Protein AF-A0A2I0P0D7-F1 (afdb_monomer)

Solvent-accessible surface area (backbone atoms only — not comparable to full-atom values): 13986 Å² total; per-residue (Å²): 107,72,67,55,58,49,32,52,45,39,15,48,42,82,86,36,97,52,50,58,81,29,74,73,83,65,79,54,65,65,75,89,74,37,79,49,79,36,24,59,53,14,41,40,37,23,19,40,37,15,24,16,16,73,41,35,32,67,31,7,14,17,42,36,15,52,32,22,44,52,17,35,48,59,49,59,65,38,53,76,84,36,28,61,34,51,52,37,34,38,36,24,44,26,58,35,42,93,44,48,24,57,52,49,27,66,77,27,58,86,84,47,47,48,66,52,34,45,52,53,46,52,56,47,33,45,74,72,62,43,35,44,87,49,60,67,46,97,89,66,50,55,34,42,41,59,95,42,64,47,59,44,30,12,51,38,38,14,40,43,39,21,24,23,53,31,50,16,49,72,68,31,28,32,78,52,35,29,55,38,39,24,50,40,29,52,48,41,24,76,68,29,66,41,76,23,26,68,72,44,28,34,31,53,23,15,51,44,38,40,48,30,52,72,51,93,88,46,82,45,58,61,28,71,44,23,44,35,39,88,55,45,39,71,24,92,35,66,49,53,18,35,43,9,23,15,50,24,38,32,77,74,78,55,86,65,28,39,70,75,75,18,43,68,37,30,76,50,54,28,72,38,63,56,52,34,38,25,54,61,46,54,63,72,73,109

Secondary structure (DSSP, 8-state):
-HHHHHHHHHTTTTTSSS-TT-S---SSPPGGG-SSTT-GGG---HHHHHHHTTT-HHHHHHHHHHHHHHHHHHTTTTSTHHHHHHHHHIIIIIS-GGGHHHHHHHHHTTT--HHHHHHHHHHHHHHTTSSEEEEEPTTS-EEEE-S-HHHHHHHHHHHHHHHHHHHHHHHT-STTHHHHHHHHHHHHHHHHSS--GGGGHHHHHHHHHHHHHSSSSS--SGGG--SSSTTTTTSSSSSHHHHHHHHHH--S--SS-HHHHHHHHHHTGGGSHHHH-HHHHHHH--

Mean predicted aligned error: 2.79 Å

pLDDT: mean 97.73, std 2.16, range [71.06, 98.94]

Foldseek 3Di:
DVVVVVCQAQPPPPVPVGSVNHDDDDQWDDPVLFLDFLCGLQRGFLLLLCLLQVLDLLLSLLLLLVSLLSSCVRVVVLDDPNVLLSVLLNQVQNQCHVVLLVVLLVVAQPPHALLVLLVVLVVVCVVVVQKDFDDQDPVRQTAIDGPCLSNVLSSLLSSLLSNLCRHLLVVLALLCNLVSQQVSQVNNCVNHVRHGHQRCQSNQLSVLQNDQCPDDPHDHGLRGDTCSPPSNVRGSSRSSSSSSSSLSSHPPPGPCHSCNPHNVSNVPSSVPVCSNRVSVVVVVVD

Nearest PDB structures (foldseek):
  7nkg-assembly1_E  TM=9.975E-01  e=3.831E-33  Methermicoccus shengliensis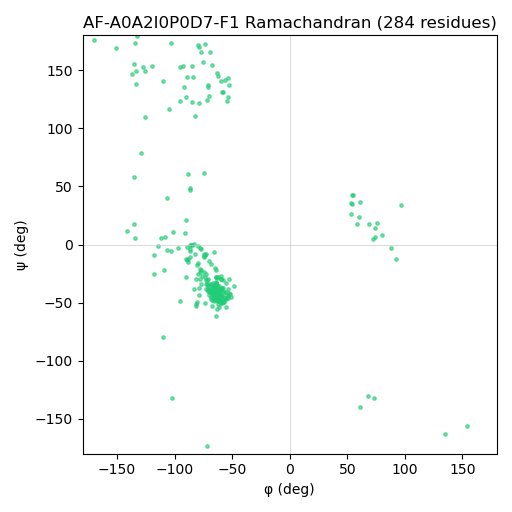 DSM 18856
  1e6y-assembly1_B  TM=9.986E-01  e=6.118E-32  Methanosarcina barkeri
  8gf5-assembly1_C  TM=9.965E-01  e=2.174E-31  Methanosarcina acetivorans C2A
  5n2a-assembly1_B-2  TM=9.947E-01  e=1.233E-29  Methanotorris formicicus Mc-S-70
  3sqg-assembly2_H-2  TM=9.947E-01  e=2.863E-27  uncultured archaeon

Radius of gyration: 19.55 Å; Cα contacts (8 Å, |Δi|>4): 564; chains: 1; bounding box: 54×44×63 Å

Sequence (286 aa):
DASMVKAVFWGTYPQTMDMVGGNCVSILSIPQNNEGLGYALRNIPANHAVMMTGKNAMQSAALMAVFEQAGEFEMGAAIGPFERAQLLLLAYQGLNANNLVYDLVKKNGTTGTIGTVVQSLVERAIADGVITPGKKGPSGYVFYDTKDPMLWNAYCAAGTMAATMVNCGAGRFAQAVSSTLLYFNDLIEHETGLPGCDYGRVMGVAVGFSFFSHSIYGGGGPGTFNGNHVVTRHAAGVGMPCIAAACALDAGTQMFSPENTSKVYGDTFGKIEEFAKPIQAVAKGV

Structure (mmCIF, N/CA/C/O backbone):
data_AF-A0A2I0P0D7-F1
#
_entry.id   AF-A0A2I0P0D7-F1
#
loop_
_atom_site.group_PDB
_atom_site.id
_atom_site.type_symbol
_atom_site.label_atom_id
_atom_site.label_alt_id
_atom_site.label_comp_id
_atom_site.label_asym_id
_atom_site.label_entity_id
_atom_site.label_seq_id
_atom_site.pdbx_PDB_ins_code
_atom_site.Cartn_x
_atom_site.Cartn_y
_atom_site.Cartn_z
_atom_site.occupancy
_atom_site.B_iso_or_equiv
_atom_site.auth_seq_id
_atom_site.auth_comp_id
_atom_site.auth_asym_id
_atom_site.auth_atom_id
_atom_site.pdbx_PDB_model_num
ATOM 1 N N . ASP A 1 1 ? 33.809 -0.653 -33.978 1.00 89.94 1 ASP A N 1
ATOM 2 C CA . ASP A 1 1 ? 32.514 -1.376 -33.961 1.00 89.94 1 ASP A CA 1
ATOM 3 C C . ASP A 1 1 ? 32.198 -2.055 -32.637 1.00 89.94 1 ASP A C 1
ATOM 5 O O . ASP A 1 1 ? 31.133 -1.792 -32.095 1.00 89.94 1 ASP A O 1
ATOM 9 N N . ALA A 1 2 ? 33.100 -2.854 -32.052 1.00 97.25 2 ALA A N 1
ATOM 10 C CA . ALA A 1 2 ? 32.848 -3.502 -30.753 1.00 97.25 2 ALA A CA 1
ATOM 11 C C . ALA A 1 2 ? 32.442 -2.521 -29.628 1.00 97.25 2 ALA A C 1
ATOM 13 O O . ALA A 1 2 ? 31.544 -2.808 -28.840 1.00 97.25 2 ALA A O 1
ATOM 14 N N . SER A 1 3 ? 33.045 -1.328 -29.592 1.00 96.25 3 SER A N 1
ATOM 15 C CA . SER A 1 3 ? 32.673 -0.253 -28.661 1.00 96.25 3 SER A CA 1
ATOM 16 C C . SER A 1 3 ? 31.232 0.237 -28.842 1.00 96.25 3 SER A C 1
ATOM 18 O O . SER A 1 3 ? 30.564 0.526 -27.852 1.00 96.25 3 SER A O 1
ATOM 20 N N . MET A 1 4 ? 30.729 0.277 -30.079 1.00 96.62 4 MET A N 1
ATOM 21 C CA . MET A 1 4 ? 29.349 0.666 -30.380 1.00 96.62 4 MET A CA 1
ATOM 22 C C . MET A 1 4 ? 28.363 -0.397 -29.900 1.00 96.62 4 MET A C 1
ATOM 24 O O . MET A 1 4 ? 27.374 -0.061 -29.258 1.00 96.62 4 MET A O 1
ATOM 28 N N . VAL A 1 5 ? 28.664 -1.681 -30.123 1.00 96.31 5 VAL A N 1
ATOM 29 C CA . VAL A 1 5 ? 27.858 -2.798 -29.592 1.00 96.31 5 VAL A CA 1
ATOM 30 C C . VAL A 1 5 ? 27.789 -2.731 -28.067 1.00 96.31 5 VAL A C 1
ATOM 32 O O . VAL A 1 5 ? 26.714 -2.840 -27.478 1.00 96.31 5 VAL A O 1
ATOM 35 N N . LYS A 1 6 ? 28.929 -2.474 -27.419 1.00 96.44 6 LYS A N 1
ATOM 36 C CA . LYS A 1 6 ? 28.992 -2.289 -25.969 1.00 96.44 6 LYS A CA 1
ATOM 37 C C . LYS A 1 6 ? 28.122 -1.109 -25.517 1.00 96.44 6 LYS A C 1
ATOM 39 O O . LYS A 1 6 ? 27.430 -1.234 -24.510 1.00 96.44 6 LYS A O 1
ATOM 44 N N . ALA A 1 7 ? 28.151 0.018 -26.228 1.00 96.69 7 ALA A N 1
ATOM 45 C CA . ALA A 1 7 ? 27.360 1.203 -25.892 1.00 96.69 7 ALA A CA 1
ATOM 46 C C . ALA A 1 7 ? 25.848 0.974 -26.064 1.00 96.69 7 ALA A C 1
ATOM 48 O O . ALA A 1 7 ? 25.074 1.436 -25.236 1.00 96.69 7 ALA A O 1
ATOM 49 N N . VAL A 1 8 ? 25.416 0.202 -27.067 1.00 96.31 8 VAL A N 1
ATOM 50 C CA . VAL A 1 8 ? 23.994 -0.150 -27.254 1.00 96.31 8 VAL A CA 1
ATOM 51 C C . VAL A 1 8 ? 23.447 -0.957 -26.072 1.00 96.31 8 VAL A C 1
ATOM 53 O O . VAL A 1 8 ? 22.310 -0.749 -25.655 1.00 96.31 8 VAL A O 1
ATOM 56 N N . PHE A 1 9 ? 24.238 -1.874 -25.510 1.00 95.00 9 PHE A N 1
ATOM 57 C CA . PHE A 1 9 ? 23.780 -2.695 -24.387 1.00 95.00 9 PHE A CA 1
ATOM 58 C C . PHE A 1 9 ? 23.867 -1.955 -23.045 1.00 95.00 9 PHE A C 1
ATOM 60 O O . PHE A 1 9 ? 22.893 -1.910 -22.297 1.00 95.00 9 PHE A O 1
ATOM 67 N N . TRP A 1 10 ? 25.022 -1.348 -22.763 1.00 96.00 10 TRP A N 1
ATOM 68 C CA . TRP A 1 10 ? 25.360 -0.778 -21.452 1.00 96.00 10 TRP A CA 1
ATOM 69 C C . TRP A 1 10 ? 25.110 0.730 -21.336 1.00 96.00 10 TRP A C 1
ATOM 71 O O . TRP A 1 10 ? 25.361 1.310 -20.280 1.00 96.00 10 TRP A O 1
ATOM 81 N N . GLY A 1 11 ? 24.690 1.381 -22.420 1.00 96.31 11 GLY A N 1
ATOM 82 C CA . GLY A 1 11 ? 24.546 2.828 -22.458 1.00 96.31 11 GLY A CA 1
ATOM 83 C C . GLY A 1 11 ? 25.874 3.545 -22.217 1.00 96.31 11 GLY A C 1
ATOM 84 O O . GLY A 1 11 ? 26.942 3.110 -22.672 1.00 96.31 11 GLY A O 1
ATOM 85 N N . THR A 1 12 ? 25.808 4.632 -21.454 1.00 96.62 12 THR A N 1
ATOM 86 C CA . THR A 1 12 ? 26.956 5.481 -21.104 1.00 96.62 12 THR A CA 1
ATOM 87 C C . THR A 1 12 ? 27.783 4.978 -19.922 1.00 96.62 12 THR A C 1
ATOM 89 O O . THR A 1 12 ? 28.794 5.593 -19.593 1.00 96.62 12 THR A O 1
ATOM 92 N N . TYR A 1 13 ? 27.440 3.849 -19.298 1.00 96.81 13 TYR A N 1
ATOM 93 C CA . TYR A 1 13 ? 28.307 3.230 -18.289 1.00 96.81 13 TYR A CA 1
ATOM 94 C C . TYR A 1 13 ? 29.703 2.951 -18.890 1.00 96.81 13 TYR A C 1
ATOM 96 O O . TYR A 1 13 ? 29.767 2.542 -20.045 1.00 96.81 13 TYR A O 1
ATOM 104 N N . PRO A 1 14 ? 30.846 3.115 -18.206 1.00 96.25 14 PRO A N 1
ATOM 105 C CA . PRO A 1 14 ? 31.017 3.568 -16.831 1.00 96.25 14 PRO A CA 1
ATOM 106 C C . PRO A 1 14 ? 31.186 5.091 -16.687 1.00 96.25 14 PRO A C 1
ATOM 108 O O . PRO A 1 14 ? 31.554 5.548 -15.611 1.00 96.25 14 PRO A O 1
ATOM 111 N N . GLN A 1 15 ? 30.966 5.887 -17.744 1.00 97.06 15 GLN A N 1
ATOM 112 C CA . GLN A 1 15 ? 30.975 7.351 -17.615 1.00 97.06 15 GLN A CA 1
ATOM 113 C C . GLN A 1 15 ? 29.829 7.820 -16.706 1.00 97.06 15 GLN A C 1
ATOM 115 O O . GLN A 1 15 ? 30.016 8.722 -15.893 1.00 97.06 15 GLN A O 1
ATOM 120 N N . THR A 1 16 ? 28.655 7.200 -16.834 1.00 96.75 16 THR A N 1
ATOM 121 C CA . THR A 1 16 ? 27.574 7.263 -15.839 1.00 96.75 16 THR A CA 1
ATOM 122 C C . THR A 1 16 ? 27.681 6.086 -14.873 1.00 96.75 16 THR A C 1
ATOM 124 O O . THR A 1 16 ? 28.220 5.035 -15.224 1.00 96.75 16 THR A O 1
ATOM 127 N N . MET A 1 17 ? 27.168 6.246 -13.651 1.00 96.19 17 MET A N 1
ATOM 128 C CA . MET A 1 17 ? 27.160 5.166 -12.654 1.00 96.19 17 MET A CA 1
ATOM 129 C C . MET A 1 17 ? 26.177 4.049 -13.024 1.00 96.19 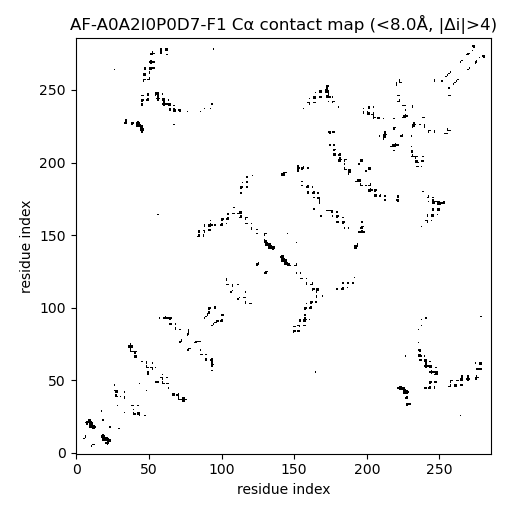17 MET A C 1
ATOM 131 O O . MET A 1 17 ? 26.439 2.877 -12.762 1.00 96.19 17 MET A O 1
ATOM 135 N N . ASP A 1 18 ? 25.066 4.421 -13.648 1.00 94.00 18 ASP A N 1
ATOM 136 C CA . ASP A 1 18 ? 24.010 3.564 -14.167 1.00 94.00 18 ASP A CA 1
ATOM 137 C C . ASP A 1 18 ? 24.095 3.410 -15.696 1.00 94.00 18 ASP A C 1
ATOM 139 O O . ASP A 1 18 ? 24.903 4.042 -16.384 1.00 94.00 18 ASP A O 1
ATOM 143 N N . MET A 1 19 ? 23.252 2.534 -16.243 1.00 93.75 19 MET A N 1
ATOM 144 C CA . MET A 1 19 ? 23.221 2.183 -17.667 1.00 93.75 19 MET A CA 1
ATOM 145 C C . MET A 1 19 ? 22.336 3.140 -18.487 1.00 93.75 19 MET A C 1
ATOM 147 O O . MET A 1 19 ? 21.511 2.689 -19.282 1.00 93.75 19 MET A O 1
ATOM 151 N N . VAL A 1 20 ? 22.479 4.462 -18.304 1.00 93.31 20 VAL A N 1
ATOM 152 C CA . VAL A 1 20 ? 21.690 5.475 -19.038 1.00 93.31 20 VAL A CA 1
ATOM 153 C C . VAL A 1 20 ? 21.803 5.261 -20.545 1.00 93.31 20 VAL A C 1
ATOM 155 O O . VAL A 1 20 ? 22.900 5.188 -21.100 1.00 93.31 20 VAL A O 1
ATOM 158 N N . GLY A 1 21 ? 20.653 5.165 -21.215 1.00 93.81 21 GLY A N 1
ATOM 159 C CA . GLY A 1 21 ? 20.574 4.912 -22.656 1.00 93.81 21 GLY A CA 1
ATOM 160 C C . GLY A 1 21 ? 20.902 3.472 -23.074 1.00 93.81 21 GLY A C 1
ATOM 161 O O . GLY A 1 21 ? 20.990 3.202 -24.270 1.00 93.81 21 GLY A O 1
ATOM 162 N N . GLY A 1 22 ? 21.102 2.557 -22.120 1.00 94.31 22 GLY A N 1
ATOM 163 C CA . GLY A 1 22 ? 21.251 1.126 -22.371 1.00 94.31 22 GLY A CA 1
ATOM 164 C C . GLY A 1 22 ? 19.910 0.418 -22.584 1.00 94.31 22 GLY A C 1
ATOM 165 O O . GLY A 1 22 ? 18.841 0.982 -22.365 1.00 94.31 22 GLY A O 1
ATOM 166 N N . ASN A 1 23 ? 19.979 -0.849 -22.996 1.00 94.00 23 ASN A N 1
ATOM 167 C CA . ASN A 1 23 ? 18.806 -1.697 -23.263 1.00 94.00 23 ASN A CA 1
ATOM 168 C C . ASN A 1 23 ? 18.651 -2.853 -22.257 1.00 94.00 23 ASN A C 1
ATOM 170 O O . ASN A 1 23 ? 17.789 -3.713 -22.425 1.00 94.00 23 ASN A O 1
ATOM 174 N N . CYS A 1 24 ? 19.492 -2.894 -21.220 1.00 89.62 24 CYS A N 1
ATOM 175 C CA . CYS A 1 24 ? 19.391 -3.856 -20.128 1.00 89.62 24 CYS A CA 1
ATOM 176 C C . CYS A 1 24 ? 18.614 -3.237 -18.959 1.00 89.62 24 CYS A C 1
ATOM 178 O O . CYS A 1 24 ? 19.007 -2.189 -18.447 1.00 89.62 24 CYS A O 1
ATOM 180 N N . VAL A 1 25 ? 17.529 -3.887 -18.532 1.00 92.31 25 VAL A N 1
ATOM 181 C CA . VAL A 1 25 ? 16.692 -3.450 -17.405 1.00 92.31 25 VAL A CA 1
ATOM 182 C C . VAL A 1 25 ? 16.543 -4.566 -16.375 1.00 92.31 25 VAL A C 1
ATOM 184 O O . VAL A 1 25 ? 16.558 -5.749 -16.709 1.00 92.31 25 VAL A O 1
ATOM 187 N N . SER A 1 26 ? 16.388 -4.174 -15.116 1.00 94.81 26 SER A N 1
ATOM 188 C CA . SER A 1 26 ? 16.162 -5.044 -13.961 1.00 94.81 26 SER A CA 1
ATOM 189 C C . SER A 1 26 ? 15.048 -4.438 -13.116 1.00 94.81 26 SER A C 1
ATOM 191 O O . SER A 1 26 ? 14.848 -3.229 -13.155 1.00 94.81 26 SER A O 1
ATOM 193 N N . ILE A 1 27 ? 14.336 -5.259 -12.337 1.00 96.88 27 ILE A N 1
ATOM 194 C CA . ILE A 1 27 ? 13.358 -4.759 -11.355 1.00 96.88 27 ILE A CA 1
ATOM 195 C C . ILE A 1 27 ? 14.045 -3.840 -10.335 1.00 96.88 27 ILE A C 1
ATOM 197 O O . ILE A 1 27 ? 13.460 -2.849 -9.908 1.00 96.88 27 ILE A O 1
ATOM 201 N N . LEU A 1 28 ? 15.279 -4.181 -9.956 1.00 97.12 28 LEU A N 1
ATOM 202 C CA . LEU A 1 28 ? 16.079 -3.416 -9.008 1.00 97.12 28 LEU A CA 1
ATOM 203 C C . LEU A 1 28 ? 16.912 -2.356 -9.730 1.00 97.12 28 LEU A C 1
ATOM 205 O O . LEU A 1 28 ? 17.470 -2.606 -10.801 1.00 97.12 28 LEU A O 1
ATOM 209 N N . SER A 1 29 ? 17.066 -1.205 -9.083 1.00 95.81 29 SER A N 1
ATOM 210 C CA . SER A 1 29 ? 18.057 -0.193 -9.458 1.00 95.81 29 SER A CA 1
ATOM 211 C C . SER A 1 29 ? 19.483 -0.628 -9.074 1.00 95.81 29 SER A C 1
ATOM 213 O O . SER A 1 29 ? 19.697 -1.622 -8.378 1.00 95.81 29 SER A O 1
ATOM 215 N N . ILE A 1 30 ? 20.486 0.142 -9.508 1.00 96.69 30 ILE A N 1
ATOM 216 C CA . ILE A 1 30 ? 21.869 -0.028 -9.053 1.00 96.69 30 ILE A CA 1
ATOM 217 C C . ILE A 1 30 ? 22.002 0.230 -7.537 1.00 96.69 30 ILE A C 1
ATOM 219 O O . ILE A 1 30 ? 21.312 1.114 -7.016 1.00 96.69 30 ILE A O 1
ATOM 223 N N . PRO A 1 31 ? 22.914 -0.465 -6.827 1.00 97.38 31 PRO A N 1
ATOM 224 C CA . PRO A 1 31 ? 23.069 -0.333 -5.375 1.00 97.38 31 PRO A CA 1
ATOM 225 C C . PRO A 1 31 ? 23.384 1.083 -4.885 1.00 97.38 31 PRO A C 1
ATOM 227 O O . PRO A 1 31 ? 22.983 1.451 -3.788 1.00 97.38 31 PRO A O 1
ATOM 230 N N . GLN A 1 32 ? 24.082 1.895 -5.683 1.00 97.31 32 GLN A N 1
ATOM 231 C CA . GLN A 1 32 ? 24.456 3.262 -5.306 1.00 97.31 32 GLN A CA 1
ATOM 232 C C . GLN A 1 32 ? 23.258 4.217 -5.212 1.00 97.31 32 GLN A C 1
ATOM 234 O O . GLN A 1 32 ? 23.378 5.262 -4.584 1.00 97.31 32 GLN A O 1
ATOM 239 N N . ASN A 1 33 ? 22.111 3.850 -5.794 1.00 97.44 33 ASN A N 1
ATOM 240 C CA . ASN A 1 33 ? 20.860 4.599 -5.650 1.00 97.44 33 ASN A CA 1
ATOM 241 C C . ASN A 1 33 ? 20.062 4.174 -4.409 1.00 97.44 33 ASN A C 1
ATOM 243 O O . ASN A 1 33 ? 18.969 4.695 -4.183 1.00 97.44 33 ASN A O 1
ATOM 247 N N . ASN A 1 34 ? 20.559 3.209 -3.630 1.00 97.88 34 ASN A N 1
ATOM 248 C CA . ASN A 1 34 ? 19.938 2.860 -2.365 1.00 97.88 34 ASN A CA 1
ATOM 249 C C . ASN A 1 34 ? 20.192 3.979 -1.360 1.00 97.88 34 ASN A C 1
ATOM 251 O O . ASN A 1 34 ? 21.322 4.340 -1.043 1.00 97.88 34 ASN A O 1
ATOM 255 N N . GLU A 1 35 ? 19.103 4.486 -0.819 1.00 97.75 35 GLU A N 1
ATOM 256 C CA . GLU A 1 35 ? 19.047 5.582 0.137 1.00 97.75 35 GLU A CA 1
ATOM 257 C C . GLU A 1 35 ? 19.446 5.150 1.561 1.00 97.75 35 GLU A C 1
ATOM 259 O O . GLU A 1 35 ? 19.491 5.956 2.493 1.00 97.75 35 GLU A O 1
ATOM 264 N N . GLY A 1 36 ? 19.713 3.859 1.758 1.00 96.31 36 GLY A N 1
ATOM 265 C CA . GLY A 1 36 ? 20.208 3.276 2.995 1.00 96.31 36 GLY A CA 1
ATOM 266 C C . GLY A 1 36 ? 20.630 1.819 2.809 1.00 96.31 36 GLY A C 1
ATOM 267 O O . GLY A 1 36 ? 20.454 1.224 1.745 1.00 96.31 36 GLY A O 1
ATOM 268 N N . LEU A 1 37 ? 21.177 1.224 3.867 1.00 97.44 37 LEU A N 1
ATOM 269 C CA . LEU A 1 37 ? 21.483 -0.208 3.892 1.00 97.44 37 LEU A CA 1
ATOM 270 C C . LEU A 1 37 ? 20.177 -1.017 3.956 1.00 97.44 37 LEU A C 1
ATOM 272 O O . LEU A 1 37 ? 19.277 -0.654 4.708 1.00 97.44 37 LEU A O 1
ATOM 276 N N . GLY A 1 38 ? 20.067 -2.076 3.149 1.00 96.44 38 GLY A N 1
ATOM 277 C CA . GLY A 1 38 ? 18.860 -2.911 3.049 1.00 96.44 38 GLY A CA 1
ATOM 278 C C . GLY A 1 38 ? 17.730 -2.341 2.177 1.00 96.44 38 GLY A C 1
ATOM 279 O O . GLY A 1 38 ? 16.637 -2.888 2.141 1.00 96.44 38 GLY A O 1
ATOM 280 N N . TYR A 1 39 ? 17.965 -1.243 1.450 1.00 98.06 39 TYR A N 1
ATOM 281 C CA . TYR A 1 39 ? 16.926 -0.574 0.652 1.00 98.06 39 TYR A CA 1
ATOM 282 C C . TYR A 1 39 ? 16.725 -1.128 -0.767 1.00 98.06 39 TYR A C 1
ATOM 284 O O . TYR A 1 39 ? 15.870 -0.628 -1.500 1.00 98.06 39 TYR A O 1
ATOM 292 N N . ALA A 1 40 ? 17.483 -2.150 -1.177 1.00 98.19 40 ALA A N 1
ATOM 293 C CA . ALA A 1 40 ? 17.478 -2.637 -2.557 1.00 98.19 40 ALA A CA 1
ATOM 294 C C . ALA A 1 40 ? 16.071 -3.046 -3.021 1.00 98.19 40 ALA A C 1
ATOM 296 O O . ALA A 1 40 ? 15.597 -2.571 -4.053 1.00 98.19 40 ALA A O 1
ATOM 297 N N . LEU A 1 41 ? 15.370 -3.852 -2.217 1.00 98.38 41 LEU A N 1
ATOM 298 C CA . LEU A 1 41 ? 14.011 -4.322 -2.515 1.00 98.38 41 LEU A CA 1
ATOM 299 C C . LEU A 1 41 ? 12.945 -3.223 -2.420 1.00 98.38 41 LEU A C 1
ATOM 301 O O . LEU A 1 41 ? 11.844 -3.386 -2.933 1.00 98.38 41 LEU A O 1
ATOM 305 N N . ARG A 1 42 ? 13.278 -2.078 -1.821 1.00 98.56 42 ARG A N 1
ATOM 306 C CA . ARG A 1 42 ? 12.388 -0.915 -1.737 1.00 98.56 42 ARG A CA 1
ATOM 307 C C . ARG A 1 42 ? 12.547 0.031 -2.923 1.00 98.56 42 ARG A C 1
ATOM 309 O O . ARG A 1 42 ? 11.708 0.903 -3.142 1.00 98.56 42 ARG A O 1
ATOM 316 N N . ASN A 1 43 ? 13.594 -0.141 -3.728 1.00 98.31 43 ASN A N 1
ATOM 317 C CA . ASN A 1 43 ? 13.873 0.679 -4.904 1.00 98.31 43 ASN A CA 1
ATOM 318 C C . ASN A 1 43 ? 13.153 0.160 -6.159 1.00 98.31 43 ASN A C 1
ATOM 320 O O . ASN A 1 43 ? 13.757 -0.022 -7.215 1.00 98.31 43 ASN A O 1
ATOM 324 N N . ILE A 1 44 ? 11.852 -0.110 -6.013 1.00 98.56 44 ILE A N 1
ATOM 325 C CA . ILE A 1 44 ? 10.973 -0.649 -7.055 1.00 98.56 44 ILE A CA 1
ATOM 326 C C . ILE A 1 44 ? 9.764 0.288 -7.206 1.00 98.56 44 ILE A C 1
ATOM 328 O O . ILE A 1 44 ? 8.921 0.350 -6.309 1.00 98.56 44 ILE A O 1
ATOM 332 N N . PRO A 1 45 ? 9.654 1.040 -8.316 1.00 98.38 45 PRO A N 1
ATOM 333 C CA . PRO A 1 45 ? 8.502 1.893 -8.603 1.00 98.38 45 PRO A CA 1
ATOM 334 C C . PRO A 1 45 ? 7.160 1.161 -8.545 1.00 98.38 45 PRO A C 1
ATOM 336 O O . PRO A 1 45 ? 7.030 0.032 -9.028 1.00 98.38 45 PRO A O 1
ATOM 339 N N . ALA A 1 46 ? 6.123 1.840 -8.046 1.00 98.62 46 ALA A N 1
ATOM 340 C CA . ALA A 1 46 ? 4.760 1.304 -8.008 1.00 98.62 46 ALA A CA 1
ATOM 341 C C . ALA A 1 46 ? 4.294 0.800 -9.384 1.00 98.62 46 ALA A C 1
ATOM 343 O O . ALA A 1 46 ? 3.727 -0.289 -9.493 1.00 98.62 46 ALA A O 1
ATOM 344 N N . ASN A 1 47 ? 4.599 1.544 -10.451 1.00 98.75 47 ASN A N 1
ATOM 345 C CA . ASN A 1 47 ? 4.240 1.165 -11.818 1.00 98.75 47 ASN A CA 1
ATOM 346 C C . ASN A 1 47 ? 4.844 -0.179 -12.271 1.00 98.75 47 ASN A C 1
ATOM 348 O O . ASN A 1 47 ? 4.219 -0.873 -13.076 1.00 98.75 47 ASN A O 1
ATOM 352 N N . HIS A 1 48 ? 6.012 -0.582 -11.754 1.00 98.69 48 HIS A N 1
ATOM 353 C CA . HIS A 1 48 ? 6.609 -1.881 -12.087 1.00 98.69 48 HIS A CA 1
ATOM 354 C C . HIS A 1 48 ? 5.738 -3.017 -11.546 1.00 98.69 48 HIS A C 1
ATOM 356 O O . HIS A 1 48 ? 5.358 -3.909 -12.305 1.00 98.69 48 HIS A O 1
ATOM 362 N N . ALA A 1 49 ? 5.336 -2.951 -10.271 1.00 98.62 49 ALA A N 1
ATOM 363 C CA . ALA A 1 49 ? 4.440 -3.944 -9.675 1.00 98.62 49 ALA A CA 1
ATOM 364 C C . ALA A 1 49 ? 3.082 -4.001 -10.387 1.00 98.62 49 ALA A C 1
ATOM 366 O O . ALA A 1 49 ? 2.563 -5.089 -10.636 1.00 98.62 49 ALA A O 1
ATOM 367 N N . VAL A 1 50 ? 2.538 -2.848 -10.789 1.00 98.81 50 VAL A N 1
ATOM 368 C CA . VAL A 1 50 ? 1.280 -2.769 -11.549 1.00 98.81 50 VAL A CA 1
ATOM 369 C C . VAL A 1 50 ? 1.379 -3.493 -12.894 1.00 98.81 50 VAL A C 1
ATOM 371 O O . VAL A 1 50 ? 0.483 -4.266 -13.238 1.00 98.81 50 VAL A O 1
ATOM 374 N N . MET A 1 51 ? 2.470 -3.302 -13.642 1.00 98.50 51 MET A N 1
ATOM 375 C CA . MET A 1 51 ? 2.657 -3.985 -14.927 1.00 98.50 51 MET A CA 1
ATOM 376 C C . MET A 1 51 ? 2.932 -5.481 -14.768 1.00 98.50 51 MET A C 1
ATOM 378 O O . MET A 1 51 ? 2.375 -6.276 -15.523 1.00 98.50 51 MET A O 1
ATOM 382 N N . MET A 1 52 ? 3.723 -5.881 -13.769 1.00 98.69 52 MET A N 1
ATOM 383 C CA . MET A 1 52 ? 4.006 -7.297 -13.491 1.00 98.69 52 MET A CA 1
ATOM 384 C C . MET A 1 52 ? 2.757 -8.086 -13.077 1.00 98.69 52 MET A C 1
ATOM 386 O O . MET A 1 52 ? 2.663 -9.279 -13.339 1.00 98.69 52 MET A O 1
ATOM 390 N N . THR A 1 53 ? 1.772 -7.418 -12.480 1.00 98.69 53 THR A N 1
ATOM 391 C CA . THR A 1 53 ? 0.531 -8.042 -11.988 1.00 98.69 53 THR A CA 1
ATOM 392 C C . THR A 1 53 ? -0.666 -7.836 -12.915 1.00 98.69 53 THR A C 1
ATOM 394 O O . THR A 1 53 ? -1.807 -8.112 -12.539 1.00 98.69 53 THR A O 1
ATOM 397 N N . GLY A 1 54 ? -0.437 -7.332 -14.133 1.00 98.12 54 GLY A N 1
ATOM 398 C CA . GLY A 1 54 ? -1.494 -7.132 -15.125 1.00 98.12 54 GLY A CA 1
ATOM 399 C C . GLY A 1 54 ? -2.591 -6.167 -14.666 1.00 98.12 54 GLY A C 1
ATOM 400 O O . GLY A 1 54 ? -3.763 -6.403 -14.951 1.00 98.12 54 GLY A O 1
ATOM 401 N N . LYS A 1 55 ? -2.227 -5.110 -13.926 1.00 98.38 55 LYS A N 1
ATOM 402 C CA . LYS A 1 55 ? -3.149 -4.110 -13.353 1.00 98.38 55 LYS A CA 1
ATOM 403 C C . LYS A 1 55 ? -4.201 -4.668 -12.386 1.00 98.38 55 LYS A C 1
ATOM 405 O O . LYS A 1 55 ? -5.240 -4.048 -12.165 1.00 98.38 55 LYS A O 1
ATOM 410 N N . ASN A 1 56 ? -3.956 -5.820 -11.765 1.00 98.69 56 ASN A N 1
ATOM 411 C CA . ASN A 1 56 ? -4.821 -6.306 -10.693 1.00 98.69 56 ASN A CA 1
ATOM 412 C C . ASN A 1 56 ? -4.452 -5.639 -9.358 1.00 98.69 56 ASN A C 1
ATOM 414 O O . ASN A 1 56 ? -3.419 -5.961 -8.783 1.00 98.69 56 ASN A O 1
ATOM 418 N N . ALA A 1 57 ? -5.322 -4.773 -8.831 1.00 98.69 57 ALA A N 1
ATOM 419 C CA . ALA A 1 57 ? -5.033 -3.958 -7.646 1.00 98.69 57 ALA A CA 1
ATOM 420 C C . ALA A 1 57 ? -4.605 -4.749 -6.396 1.00 98.69 57 ALA A C 1
ATOM 422 O O . ALA A 1 57 ? -3.639 -4.362 -5.741 1.00 98.69 57 ALA A O 1
ATOM 423 N N . MET A 1 58 ? -5.277 -5.864 -6.079 1.00 98.56 58 MET A N 1
ATOM 424 C CA . MET A 1 58 ? -4.900 -6.703 -4.931 1.00 98.56 58 MET A CA 1
ATOM 425 C C . MET A 1 58 ? -3.563 -7.409 -5.162 1.00 98.56 58 MET A C 1
ATOM 427 O O . MET A 1 58 ? -2.764 -7.509 -4.238 1.00 98.56 58 MET A O 1
ATOM 431 N N . GLN A 1 59 ? -3.287 -7.865 -6.387 1.00 98.75 59 GLN A N 1
ATOM 432 C CA . GLN A 1 59 ? -2.001 -8.494 -6.698 1.00 98.75 59 GLN A CA 1
ATOM 433 C C . GLN A 1 59 ? -0.863 -7.469 -6.721 1.00 98.75 59 GLN A C 1
ATOM 435 O O . GLN A 1 59 ? 0.209 -7.755 -6.200 1.00 98.75 59 GLN A O 1
ATOM 440 N N . SER A 1 60 ? -1.087 -6.264 -7.261 1.00 98.81 60 SER A N 1
ATOM 441 C CA . SER A 1 60 ? -0.104 -5.171 -7.237 1.00 98.81 60 SER A CA 1
ATOM 442 C C . SER A 1 60 ? 0.244 -4.777 -5.802 1.00 98.81 60 SER A C 1
ATOM 444 O O . SER A 1 60 ? 1.422 -4.632 -5.478 1.00 98.81 60 SER A O 1
ATOM 446 N N . ALA A 1 61 ? -0.770 -4.652 -4.937 1.00 98.81 61 ALA A N 1
ATOM 447 C CA . ALA A 1 61 ? -0.584 -4.415 -3.510 1.00 98.81 61 ALA A CA 1
ATOM 448 C C . ALA A 1 61 ? 0.208 -5.542 -2.843 1.00 98.81 61 ALA A C 1
ATOM 450 O O . ALA A 1 61 ? 1.165 -5.264 -2.129 1.00 98.81 61 ALA A O 1
ATOM 451 N N . ALA A 1 62 ? -0.156 -6.799 -3.098 1.00 98.81 62 ALA A N 1
ATOM 452 C CA . ALA A 1 62 ? 0.505 -7.957 -2.508 1.00 98.81 62 ALA A CA 1
ATOM 453 C C . ALA A 1 62 ? 1.971 -8.082 -2.942 1.00 98.81 62 ALA A C 1
ATOM 455 O O . ALA A 1 62 ? 2.838 -8.270 -2.093 1.00 98.81 62 ALA A O 1
ATOM 456 N N . LEU A 1 63 ? 2.268 -7.925 -4.237 1.00 98.81 63 LEU A N 1
ATOM 457 C CA . LEU A 1 63 ? 3.642 -7.969 -4.746 1.00 98.81 63 LEU A CA 1
ATOM 458 C C . LEU A 1 63 ? 4.494 -6.868 -4.108 1.00 98.81 63 LEU A C 1
ATOM 460 O O . LEU A 1 63 ? 5.600 -7.125 -3.638 1.00 98.81 63 LEU A O 1
ATOM 464 N N . MET A 1 64 ? 3.956 -5.647 -4.054 1.00 98.75 64 MET A N 1
ATOM 465 C CA . MET A 1 64 ? 4.637 -4.518 -3.428 1.00 98.75 64 MET A CA 1
ATOM 466 C C . MET A 1 64 ? 4.816 -4.726 -1.919 1.00 98.75 64 MET A C 1
ATOM 468 O O . MET A 1 64 ? 5.878 -4.420 -1.393 1.00 98.75 64 MET A O 1
ATOM 472 N N . ALA A 1 65 ? 3.825 -5.290 -1.225 1.00 98.75 65 ALA A N 1
ATOM 473 C CA . ALA A 1 65 ? 3.930 -5.609 0.197 1.00 98.75 65 ALA A CA 1
ATOM 474 C C . ALA A 1 65 ? 5.015 -6.658 0.465 1.00 98.75 65 ALA A C 1
ATOM 476 O O . ALA A 1 65 ? 5.766 -6.510 1.421 1.00 98.75 65 ALA A O 1
ATOM 477 N N . VAL A 1 66 ? 5.150 -7.681 -0.385 1.00 98.69 66 VAL A N 1
ATOM 478 C CA . VAL A 1 66 ? 6.229 -8.674 -0.258 1.00 98.69 66 VAL A CA 1
ATOM 479 C C . VAL A 1 66 ? 7.600 -8.012 -0.399 1.00 98.69 66 VAL A C 1
ATOM 481 O O . VAL A 1 66 ? 8.458 -8.237 0.451 1.00 98.69 66 VAL A O 1
ATOM 484 N N . PHE A 1 67 ? 7.807 -7.169 -1.416 1.00 98.69 67 PHE A N 1
ATOM 485 C CA . PHE A 1 67 ? 9.082 -6.464 -1.590 1.00 98.69 67 PHE A CA 1
ATOM 486 C C . PHE A 1 67 ? 9.396 -5.515 -0.440 1.00 98.69 67 PHE A C 1
ATOM 488 O O . PHE A 1 67 ? 10.501 -5.540 0.098 1.00 98.69 67 PHE A O 1
ATOM 495 N N . GLU A 1 68 ? 8.418 -4.709 -0.037 1.00 98.81 68 GLU A N 1
ATOM 496 C CA . GLU A 1 68 ? 8.580 -3.747 1.044 1.00 98.81 68 GLU A CA 1
ATOM 497 C C . GLU A 1 68 ? 8.895 -4.441 2.366 1.00 98.81 68 GLU A C 1
ATOM 499 O O . GLU A 1 68 ? 9.854 -4.073 3.033 1.00 98.81 68 GLU A O 1
ATOM 504 N N . GLN A 1 69 ? 8.136 -5.478 2.728 1.00 98.56 69 GLN A N 1
ATOM 505 C CA . GLN A 1 69 ? 8.340 -6.188 3.988 1.00 98.56 69 GLN A CA 1
ATOM 506 C C . GLN A 1 69 ? 9.657 -6.967 3.979 1.00 98.56 69 GLN A C 1
ATOM 508 O O . GLN A 1 69 ? 10.383 -6.912 4.965 1.00 98.56 69 GLN A O 1
ATOM 513 N N . ALA A 1 70 ? 10.039 -7.597 2.863 1.00 98.56 70 ALA A N 1
ATOM 514 C CA . ALA A 1 70 ? 11.372 -8.187 2.724 1.00 98.56 70 ALA A CA 1
ATOM 515 C C . ALA A 1 70 ? 12.490 -7.137 2.882 1.00 98.56 70 ALA A C 1
ATOM 517 O O . ALA A 1 70 ? 13.487 -7.404 3.551 1.00 98.56 70 ALA A O 1
ATOM 518 N N . GLY A 1 71 ? 12.298 -5.927 2.345 1.00 98.44 71 GLY A N 1
ATOM 519 C CA . GLY A 1 71 ? 13.192 -4.791 2.569 1.00 98.44 71 GLY A CA 1
ATOM 520 C C . GLY A 1 71 ? 13.284 -4.383 4.043 1.00 98.44 71 GLY A C 1
ATOM 521 O O . GLY A 1 71 ? 14.377 -4.148 4.542 1.00 98.44 71 GLY A O 1
ATOM 522 N N . GLU A 1 72 ? 12.173 -4.373 4.784 1.00 98.44 72 GLU A N 1
ATOM 523 C CA . GLU A 1 72 ? 12.181 -4.093 6.231 1.00 98.44 72 GLU A CA 1
ATOM 524 C C . GLU A 1 72 ? 12.965 -5.152 7.031 1.00 98.44 72 GLU A C 1
ATOM 526 O O . GLU A 1 72 ? 13.663 -4.812 7.992 1.00 98.44 72 GLU A O 1
ATOM 531 N N . PHE A 1 73 ? 12.922 -6.426 6.622 1.00 98.56 73 PHE A N 1
ATOM 532 C CA . PHE A 1 73 ? 13.802 -7.462 7.183 1.00 98.56 73 PHE A CA 1
ATOM 533 C C . PHE A 1 73 ? 15.277 -7.197 6.848 1.00 98.56 73 PHE A C 1
ATOM 535 O O . PHE A 1 73 ? 16.119 -7.251 7.744 1.00 98.56 73 PHE A O 1
ATOM 542 N N . GLU A 1 74 ? 15.597 -6.858 5.596 1.00 98.44 74 GLU A N 1
ATOM 543 C CA . GLU A 1 74 ? 16.971 -6.561 5.156 1.00 98.44 74 GLU A CA 1
ATOM 544 C C . GLU A 1 74 ? 17.551 -5.309 5.843 1.00 98.44 74 GLU A C 1
ATOM 546 O O . GLU A 1 74 ? 18.739 -5.254 6.160 1.00 98.44 74 GLU A O 1
ATOM 551 N N . MET A 1 75 ? 16.704 -4.323 6.146 1.00 98.31 75 MET A N 1
ATOM 552 C CA . MET A 1 75 ? 17.038 -3.115 6.912 1.00 98.31 75 MET A CA 1
ATOM 553 C C . MET A 1 75 ? 17.229 -3.377 8.417 1.00 98.31 75 MET A C 1
ATOM 555 O O . MET A 1 75 ? 17.641 -2.474 9.147 1.00 98.31 75 MET A O 1
ATOM 559 N N . GLY A 1 76 ? 16.908 -4.579 8.908 1.00 97.94 76 GLY A N 1
ATOM 560 C CA . GLY A 1 76 ? 16.931 -4.915 10.334 1.00 97.94 76 GLY A CA 1
ATOM 561 C C . GLY A 1 76 ? 15.772 -4.312 11.141 1.00 97.94 76 GLY A C 1
ATOM 562 O O . GLY A 1 76 ? 15.819 -4.317 12.371 1.00 97.94 76 GLY A O 1
ATOM 563 N N . ALA A 1 77 ? 14.729 -3.805 10.477 1.00 95.88 77 ALA A N 1
ATOM 564 C CA . ALA A 1 77 ? 13.551 -3.211 11.114 1.00 95.88 77 ALA A CA 1
ATOM 565 C C . ALA A 1 77 ? 12.543 -4.262 11.617 1.00 95.88 77 ALA A C 1
ATOM 567 O O . ALA A 1 77 ? 11.690 -3.957 12.449 1.00 95.88 77 ALA A O 1
ATOM 568 N N . ALA A 1 78 ? 12.668 -5.509 11.158 1.00 97.38 78 ALA A N 1
ATOM 569 C CA . ALA A 1 78 ? 11.813 -6.635 11.530 1.00 97.38 78 ALA A CA 1
ATOM 570 C C . ALA A 1 78 ? 12.513 -7.633 12.477 1.00 97.38 78 ALA A C 1
ATOM 572 O O . ALA A 1 78 ? 12.376 -8.841 12.317 1.00 97.38 78 ALA A O 1
ATOM 573 N N . ILE A 1 79 ? 13.297 -7.148 13.447 1.00 97.25 79 ILE A N 1
ATOM 574 C CA . ILE A 1 79 ? 14.067 -7.995 14.376 1.00 97.25 79 ILE A CA 1
ATOM 575 C C . ILE A 1 79 ? 13.493 -7.933 15.797 1.00 97.25 79 ILE A C 1
ATOM 577 O O . ILE A 1 79 ? 13.090 -6.877 16.294 1.00 97.25 79 ILE A O 1
ATOM 581 N N . GLY A 1 80 ? 13.477 -9.079 16.483 1.00 97.38 80 GLY A N 1
ATOM 582 C CA . GLY A 1 80 ? 13.006 -9.190 17.862 1.00 97.38 80 GLY A CA 1
ATOM 583 C C . GLY A 1 80 ? 11.494 -8.947 17.963 1.00 97.38 80 GLY A C 1
ATOM 584 O O . GLY A 1 80 ? 10.736 -9.546 17.204 1.00 97.38 80 GLY A O 1
ATOM 585 N N . PRO A 1 81 ? 11.008 -8.075 18.868 1.00 94.25 81 PRO A N 1
ATOM 586 C CA . PRO A 1 81 ? 9.568 -7.862 19.029 1.00 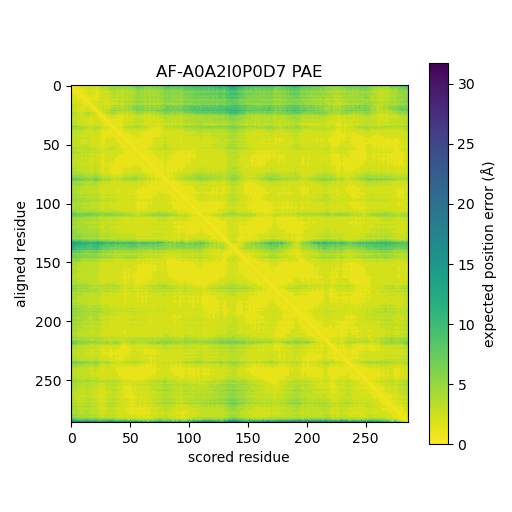94.25 81 PRO A CA 1
ATOM 587 C C . PRO A 1 81 ? 8.899 -7.237 17.791 1.00 94.25 81 PRO A C 1
ATOM 589 O O . PRO A 1 81 ? 7.686 -7.359 17.633 1.00 94.25 81 PRO A O 1
ATOM 592 N N . PHE A 1 82 ? 9.663 -6.590 16.905 1.00 97.19 82 PHE A N 1
ATOM 593 C CA . PHE A 1 82 ? 9.137 -5.949 15.697 1.00 97.19 82 PHE A CA 1
ATOM 594 C C . PHE A 1 82 ? 8.880 -6.927 14.546 1.00 97.19 82 PHE A C 1
ATOM 596 O O . PHE A 1 82 ? 8.091 -6.609 13.659 1.00 97.19 82 PHE A O 1
ATOM 603 N N . GLU A 1 83 ? 9.458 -8.132 14.586 1.00 98.44 83 GLU A N 1
ATOM 604 C CA . GLU A 1 83 ? 9.200 -9.178 13.589 1.00 98.44 83 GLU A CA 1
ATOM 605 C C . GLU A 1 83 ? 7.701 -9.489 13.504 1.00 98.44 83 GLU A C 1
ATOM 607 O O . GLU A 1 83 ? 7.099 -9.450 12.430 1.00 98.44 83 GLU A O 1
ATOM 612 N N . ARG A 1 84 ? 7.057 -9.686 14.663 1.00 98.50 84 ARG A N 1
ATOM 613 C CA . ARG A 1 84 ? 5.611 -9.921 14.737 1.00 98.50 84 ARG A CA 1
ATOM 614 C C . ARG A 1 84 ? 4.814 -8.778 14.113 1.00 98.50 84 ARG A C 1
ATOM 616 O O . ARG A 1 84 ? 3.826 -9.040 13.432 1.00 98.50 84 ARG A O 1
ATOM 623 N N . ALA A 1 85 ? 5.217 -7.530 14.350 1.00 97.50 85 ALA A N 1
ATOM 624 C CA . ALA A 1 85 ? 4.527 -6.374 13.791 1.00 97.50 85 ALA A CA 1
ATOM 625 C C . ALA A 1 85 ? 4.575 -6.401 12.256 1.00 97.50 85 ALA A C 1
ATOM 627 O O . ALA A 1 85 ? 3.522 -6.358 11.627 1.00 97.50 85 ALA A O 1
ATOM 628 N N . GLN A 1 86 ? 5.757 -6.575 11.659 1.00 98.50 86 GLN A N 1
ATOM 629 C CA . GLN A 1 86 ? 5.918 -6.613 10.200 1.00 98.50 86 GLN A CA 1
ATOM 630 C C . GLN A 1 86 ? 5.198 -7.808 9.555 1.00 98.50 86 GLN A C 1
ATOM 632 O O . GLN A 1 86 ? 4.540 -7.653 8.525 1.00 98.50 86 GLN A O 1
ATOM 637 N N . LEU A 1 87 ? 5.225 -8.984 10.189 1.00 98.56 87 LEU A N 1
ATOM 638 C CA . LEU A 1 87 ? 4.490 -10.157 9.703 1.00 98.56 87 LEU A CA 1
ATOM 639 C C . LEU A 1 87 ? 2.971 -9.946 9.730 1.00 98.56 87 LEU A C 1
ATOM 641 O O . LEU A 1 87 ? 2.281 -10.328 8.784 1.00 98.56 87 LEU A O 1
ATOM 645 N N . LEU A 1 88 ? 2.437 -9.308 10.777 1.00 98.75 88 LEU A N 1
ATOM 646 C CA . LEU A 1 88 ? 1.015 -8.959 10.837 1.00 98.75 88 LEU A CA 1
ATOM 647 C C . LEU A 1 88 ? 0.641 -7.919 9.776 1.00 98.75 88 LEU A C 1
ATOM 649 O O . LEU A 1 88 ? -0.410 -8.057 9.149 1.00 98.75 88 LEU A O 1
ATOM 653 N N . LEU A 1 89 ? 1.497 -6.919 9.536 1.00 98.62 89 LEU A N 1
ATOM 654 C CA . LEU A 1 89 ? 1.303 -5.938 8.464 1.00 98.62 89 LEU A CA 1
ATOM 655 C C . LEU A 1 89 ? 1.226 -6.629 7.097 1.00 98.62 89 LEU A C 1
ATOM 657 O O . LEU A 1 89 ? 0.256 -6.418 6.366 1.00 98.62 89 LEU A O 1
ATOM 661 N N . LEU A 1 90 ? 2.184 -7.508 6.780 1.00 98.69 90 LEU A N 1
ATOM 662 C CA . LEU A 1 90 ? 2.174 -8.290 5.541 1.00 98.69 90 LEU A CA 1
ATOM 663 C C . LEU A 1 90 ? 0.896 -9.126 5.420 1.00 98.69 90 LEU A C 1
ATOM 665 O O . LEU A 1 90 ? 0.223 -9.084 4.390 1.00 98.69 90 LEU A O 1
ATOM 669 N N . ALA A 1 91 ? 0.547 -9.862 6.476 1.00 98.75 91 ALA A N 1
ATOM 670 C CA . ALA A 1 91 ? -0.590 -10.770 6.475 1.00 98.75 91 ALA A CA 1
ATOM 671 C C . ALA A 1 91 ? -1.916 -10.032 6.236 1.00 98.75 91 ALA A C 1
ATOM 673 O O . ALA A 1 91 ? -2.663 -10.378 5.321 1.00 98.75 91 ALA A O 1
ATOM 674 N N . TYR A 1 92 ? -2.214 -9.003 7.030 1.00 98.88 92 TYR A N 1
ATOM 675 C CA . TYR A 1 92 ? -3.508 -8.319 6.970 1.00 98.88 92 TYR A CA 1
ATOM 676 C C . TYR A 1 92 ? -3.610 -7.342 5.798 1.00 98.88 92 TYR A C 1
ATOM 678 O O . TYR A 1 92 ? -4.633 -7.343 5.113 1.00 98.88 92 TYR A O 1
ATOM 686 N N . GLN A 1 93 ? -2.577 -6.536 5.530 1.00 98.81 93 GLN A N 1
ATOM 687 C CA . GLN A 1 93 ? -2.624 -5.547 4.450 1.00 98.81 93 GLN A CA 1
ATOM 688 C C . GLN A 1 93 ? -2.322 -6.169 3.083 1.00 98.81 93 GLN A C 1
ATOM 690 O O . GLN A 1 93 ? -3.068 -5.949 2.130 1.00 98.81 93 GLN A O 1
ATOM 695 N N . GLY A 1 94 ? -1.218 -6.912 2.976 1.00 98.00 94 GLY A N 1
ATOM 696 C CA . GLY A 1 94 ? -0.712 -7.426 1.702 1.00 98.00 94 GLY A CA 1
ATOM 697 C C . GLY A 1 94 ? -1.389 -8.717 1.252 1.00 98.00 94 GLY A C 1
ATOM 698 O O . GLY A 1 94 ? -1.654 -8.891 0.065 1.00 98.00 94 GLY A O 1
ATOM 699 N N . LEU A 1 95 ? -1.693 -9.617 2.191 1.00 98.62 95 LEU A N 1
ATOM 700 C CA . LEU A 1 95 ? -2.176 -10.973 1.895 1.00 98.62 95 LEU A CA 1
ATOM 701 C C . LEU A 1 95 ? -3.659 -11.193 2.230 1.00 98.62 95 LEU A C 1
ATOM 703 O O . LEU A 1 95 ? -4.151 -12.312 2.100 1.00 98.62 95 LEU A O 1
ATOM 707 N N . ASN A 1 96 ? -4.388 -10.138 2.614 1.00 98.62 96 ASN A N 1
ATOM 708 C CA . ASN A 1 96 ? -5.821 -10.187 2.928 1.00 98.62 96 ASN A CA 1
ATOM 709 C C . ASN A 1 96 ? -6.173 -11.249 3.993 1.00 98.62 96 ASN A C 1
ATOM 711 O O . ASN A 1 96 ? -7.157 -11.985 3.860 1.00 98.62 96 ASN A O 1
ATOM 715 N N . ALA A 1 97 ? -5.368 -11.346 5.056 1.00 98.62 97 ALA A N 1
ATOM 716 C CA . ALA A 1 97 ? -5.638 -12.261 6.161 1.00 98.62 97 ALA A CA 1
ATOM 717 C C . ALA A 1 97 ? -7.058 -12.063 6.714 1.00 98.62 97 ALA A C 1
ATOM 719 O O . ALA A 1 97 ? -7.544 -10.939 6.868 1.00 98.62 97 ALA A O 1
ATOM 720 N N . ASN A 1 98 ? -7.733 -13.184 6.987 1.00 98.19 98 ASN A N 1
ATOM 721 C CA . ASN A 1 98 ? -9.114 -13.232 7.482 1.00 98.19 98 ASN A CA 1
ATOM 722 C C . ASN A 1 98 ? -10.118 -12.446 6.625 1.00 98.19 98 ASN A C 1
ATOM 724 O O . ASN A 1 98 ? -11.141 -11.982 7.130 1.00 98.19 98 ASN A O 1
ATOM 728 N N . ASN A 1 99 ? -9.806 -12.290 5.335 1.00 98.62 99 ASN A N 1
ATOM 729 C CA . ASN A 1 99 ? -10.596 -11.565 4.350 1.00 98.62 99 ASN A CA 1
ATOM 730 C C . ASN A 1 99 ? -10.861 -10.088 4.692 1.00 98.62 99 ASN A C 1
ATOM 732 O O . ASN A 1 99 ? -11.763 -9.483 4.117 1.00 98.62 99 ASN A O 1
ATOM 736 N N . LEU A 1 100 ? -10.095 -9.500 5.620 1.00 98.88 100 LEU A N 1
ATOM 737 C CA . LEU A 1 100 ? -10.416 -8.196 6.201 1.00 98.88 100 LEU A CA 1
ATOM 738 C C . LEU A 1 100 ? -10.462 -7.081 5.147 1.00 98.88 100 LEU A C 1
ATOM 740 O O . LEU A 1 100 ? -11.437 -6.334 5.094 1.00 98.88 100 LEU A O 1
ATOM 744 N N . VAL A 1 101 ? -9.445 -6.982 4.283 1.00 98.88 101 VAL A N 1
ATOM 745 C CA . VAL A 1 101 ? -9.400 -5.959 3.223 1.00 98.88 101 VAL A CA 1
ATOM 746 C C . VAL A 1 101 ? -10.569 -6.152 2.264 1.00 98.88 101 VAL A C 1
ATOM 748 O O . VAL A 1 101 ? -11.300 -5.204 1.977 1.00 98.88 101 VAL A O 1
ATOM 751 N N . TYR A 1 102 ? -10.783 -7.383 1.799 1.00 98.81 102 TYR A N 1
ATOM 752 C CA . TYR A 1 102 ? -11.859 -7.691 0.863 1.00 98.81 102 TYR A CA 1
ATOM 753 C C . TYR A 1 102 ? -13.242 -7.383 1.446 1.00 98.81 102 TYR A C 1
ATOM 755 O O . TYR A 1 102 ? -14.060 -6.766 0.766 1.00 98.81 102 TYR A O 1
ATOM 763 N N . ASP A 1 103 ? -13.510 -7.772 2.692 1.00 98.88 103 ASP A N 1
ATOM 764 C CA . ASP A 1 103 ? -14.801 -7.545 3.344 1.00 98.88 103 ASP A CA 1
ATOM 765 C C . ASP A 1 103 ? -15.075 -6.051 3.536 1.00 98.88 103 ASP A C 1
ATOM 767 O O . ASP A 1 103 ? -16.183 -5.586 3.256 1.00 98.88 103 ASP A O 1
ATOM 771 N N . LEU A 1 104 ? -14.062 -5.277 3.943 1.00 98.88 104 LEU A N 1
ATOM 772 C CA . LEU A 1 104 ? -14.171 -3.823 4.078 1.00 98.88 104 LEU A CA 1
ATOM 773 C C . LEU A 1 104 ? -14.454 -3.155 2.729 1.00 98.88 104 LEU A C 1
ATOM 775 O O . LEU A 1 104 ? -15.370 -2.332 2.641 1.00 98.88 104 LEU A O 1
ATOM 779 N N . VAL A 1 105 ? -13.723 -3.532 1.675 1.00 98.88 105 VAL A N 1
ATOM 780 C CA . VAL A 1 105 ? -13.949 -3.016 0.314 1.00 98.88 105 VAL A CA 1
ATOM 781 C C . VAL A 1 105 ? -15.332 -3.414 -0.186 1.00 98.88 105 VAL A C 1
ATOM 783 O O . VAL A 1 105 ? -16.055 -2.574 -0.709 1.00 98.88 105 VAL A O 1
ATOM 786 N N . LYS A 1 106 ? -15.753 -4.665 0.008 1.00 98.75 106 LYS A N 1
ATOM 787 C CA . LYS A 1 106 ? -17.065 -5.150 -0.434 1.00 98.75 106 LYS A CA 1
ATOM 788 C C . LYS A 1 106 ? -18.212 -4.427 0.269 1.00 98.75 106 LYS A C 1
ATOM 790 O O . LYS A 1 106 ? -19.168 -4.038 -0.398 1.00 98.75 106 LYS A O 1
ATOM 795 N N . LYS A 1 107 ? -18.111 -4.209 1.585 1.00 98.69 107 LYS A N 1
ATOM 796 C CA . LYS A 1 107 ? -19.114 -3.470 2.373 1.00 98.69 107 LYS A CA 1
ATOM 797 C C . LYS A 1 107 ? -19.224 -2.007 1.929 1.00 98.69 107 LYS A C 1
ATOM 799 O O . LYS A 1 107 ? -20.319 -1.457 1.932 1.00 98.69 107 LYS A O 1
ATOM 804 N N . ASN A 1 108 ? -18.114 -1.390 1.520 1.00 98.81 108 ASN A N 1
ATOM 805 C CA . ASN A 1 108 ? -18.043 0.047 1.230 1.00 98.81 108 ASN A CA 1
ATOM 806 C C . ASN A 1 108 ? -17.967 0.395 -0.270 1.00 98.81 108 ASN A C 1
ATOM 808 O O . ASN A 1 108 ? -18.023 1.564 -0.629 1.00 98.81 108 ASN A O 1
ATOM 812 N N . GLY A 1 109 ? -17.869 -0.581 -1.170 1.00 97.38 109 GLY A N 1
ATOM 813 C CA . GLY A 1 109 ? -17.504 -0.339 -2.571 1.00 97.38 109 GLY A CA 1
ATOM 814 C C . GLY A 1 109 ? -18.586 0.285 -3.456 1.00 97.38 109 GLY A C 1
ATOM 815 O O . GLY A 1 109 ? -18.280 0.674 -4.577 1.00 97.38 109 GLY A O 1
ATOM 816 N N . THR A 1 110 ? -19.840 0.369 -2.993 1.00 97.38 110 THR A N 1
ATOM 817 C CA . THR A 1 110 ? -20.946 0.935 -3.797 1.00 97.38 110 THR A CA 1
ATOM 818 C C . THR A 1 110 ? -21.193 2.411 -3.487 1.00 97.38 110 THR A C 1
ATOM 820 O O . THR A 1 110 ? -21.298 3.221 -4.400 1.00 97.38 110 THR A O 1
ATOM 823 N N . THR A 1 111 ? -21.289 2.767 -2.204 1.00 97.44 111 THR A N 1
ATOM 824 C CA . THR A 1 111 ? -21.631 4.129 -1.744 1.00 97.44 111 THR A CA 1
ATOM 825 C C . THR A 1 111 ? -20.722 4.626 -0.621 1.00 97.44 111 THR A C 1
ATOM 827 O O . THR A 1 111 ? -21.007 5.653 -0.008 1.00 97.44 111 THR A O 1
ATOM 830 N N . GLY A 1 112 ? -19.685 3.863 -0.278 1.00 98.25 112 GLY A N 1
ATOM 831 C CA . GLY A 1 112 ? -18.805 4.178 0.834 1.00 98.25 112 GLY A CA 1
ATOM 832 C C . GLY A 1 112 ? -17.803 5.276 0.504 1.00 98.25 112 GLY A C 1
ATOM 833 O O . GLY A 1 112 ? -17.571 5.641 -0.647 1.00 98.25 112 GLY A O 1
ATOM 834 N N . THR A 1 113 ? -17.192 5.792 1.559 1.00 98.81 113 THR A N 1
ATOM 835 C CA . THR A 1 113 ? -16.145 6.811 1.531 1.00 98.81 113 THR A CA 1
ATOM 836 C C . THR A 1 113 ? -15.000 6.372 2.439 1.00 98.81 113 THR A C 1
ATOM 838 O O . THR A 1 113 ? -15.078 5.335 3.101 1.00 98.81 113 THR A O 1
ATOM 841 N N . ILE A 1 114 ? -13.940 7.178 2.533 1.00 98.81 114 ILE A N 1
ATOM 842 C CA . ILE A 1 114 ? -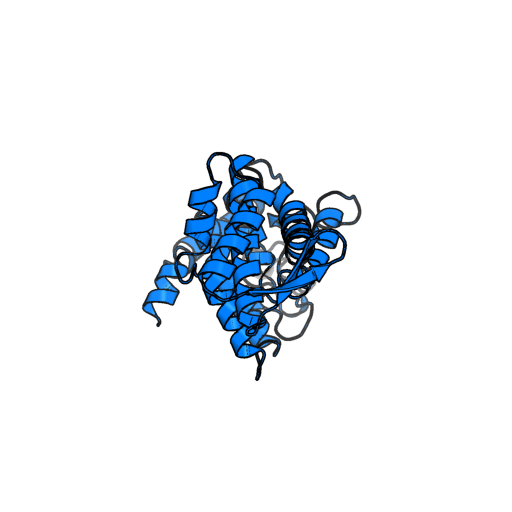12.877 6.956 3.526 1.00 98.81 114 ILE A CA 1
ATOM 843 C C . ILE A 1 114 ? -13.478 6.844 4.940 1.00 98.81 114 ILE A C 1
ATOM 845 O O . ILE A 1 114 ? -13.146 5.920 5.679 1.00 98.81 114 ILE A O 1
ATOM 849 N N . GLY A 1 115 ? -14.418 7.729 5.292 1.00 98.75 115 GLY A N 1
ATOM 850 C CA . GLY A 1 115 ? -15.048 7.746 6.615 1.00 98.75 115 GLY A CA 1
ATOM 851 C C . GLY A 1 115 ? -15.884 6.499 6.917 1.00 98.75 115 GLY A C 1
ATOM 852 O O . GLY A 1 115 ? -15.829 5.980 8.029 1.00 98.75 115 GLY A O 1
ATOM 853 N N . THR A 1 116 ? -16.613 5.950 5.939 1.00 98.81 116 THR A N 1
ATOM 854 C CA . THR A 1 116 ? -17.396 4.721 6.177 1.00 98.81 116 THR A CA 1
ATOM 855 C C . THR A 1 116 ? -16.507 3.480 6.283 1.00 98.81 116 THR A C 1
ATOM 857 O O . THR A 1 116 ? -16.850 2.533 6.995 1.00 98.81 116 THR A O 1
ATOM 860 N N . VAL A 1 117 ? -15.339 3.480 5.626 1.00 98.88 117 VAL A N 1
ATOM 861 C CA . VAL A 1 117 ? -14.319 2.439 5.821 1.00 98.88 117 VAL A CA 1
ATOM 862 C C . VAL A 1 117 ? -13.723 2.525 7.227 1.00 98.88 117 VAL A C 1
ATOM 864 O O . VAL A 1 117 ? -13.592 1.484 7.867 1.00 98.88 117 VAL A O 1
ATOM 867 N N . VAL A 1 118 ? -13.437 3.732 7.736 1.00 98.94 118 VAL A N 1
ATOM 868 C CA . VAL A 1 118 ? -13.017 3.957 9.136 1.00 98.94 118 VAL A CA 1
ATOM 869 C C . VAL A 1 118 ? -14.044 3.363 10.101 1.00 98.94 118 VAL A C 1
ATOM 871 O O . VAL A 1 118 ? -13.696 2.494 10.895 1.00 98.94 118 VAL A O 1
ATOM 874 N N . GLN A 1 119 ? -15.321 3.729 9.963 1.00 98.69 119 GLN A N 1
ATOM 875 C CA . GLN A 1 119 ? -16.404 3.183 10.793 1.00 98.69 119 GLN A CA 1
ATOM 876 C C . GLN A 1 119 ? -16.483 1.653 10.705 1.00 98.69 119 GLN A C 1
ATOM 878 O O . GLN A 1 119 ? -16.524 0.967 11.723 1.00 98.69 119 GLN A O 1
ATOM 883 N N . SER A 1 120 ? -16.434 1.101 9.489 1.00 98.81 120 SER A N 1
ATOM 884 C CA . SER A 1 120 ? -16.489 -0.348 9.270 1.00 98.81 120 SER A CA 1
ATOM 885 C C . SER A 1 120 ? -15.313 -1.090 9.908 1.00 98.81 120 SER A C 1
ATOM 887 O O . SER A 1 120 ? -15.499 -2.199 10.410 1.00 98.81 120 SER A O 1
ATOM 889 N N . LEU A 1 121 ? -14.111 -0.505 9.886 1.00 98.88 121 LEU A N 1
ATOM 890 C CA . LEU A 1 121 ? -12.939 -1.079 10.540 1.00 98.88 121 LEU A CA 1
ATOM 891 C C . LEU A 1 121 ? -13.090 -1.043 12.061 1.00 98.88 121 LEU A C 1
ATOM 893 O O . LEU A 1 121 ? -12.807 -2.048 12.703 1.00 98.88 121 LEU A O 1
ATOM 897 N N . VAL A 1 122 ? -13.540 0.078 12.631 1.00 98.81 122 VAL A N 1
ATOM 898 C CA . VAL A 1 122 ? -13.745 0.220 14.082 1.00 98.81 122 VAL A CA 1
ATOM 899 C C . VAL A 1 122 ? -14.783 -0.785 14.579 1.00 98.81 122 VAL A C 1
ATOM 901 O O . VAL A 1 122 ? -14.506 -1.527 15.519 1.00 98.81 122 VAL A O 1
ATOM 904 N N . GLU A 1 123 ? -15.930 -0.894 13.903 1.00 98.69 123 GLU A N 1
ATOM 905 C CA . GLU A 1 123 ? -16.955 -1.907 14.199 1.00 98.69 123 GLU A CA 1
ATOM 906 C C . GLU A 1 123 ? -16.366 -3.323 14.194 1.00 98.69 123 GLU A C 1
ATOM 908 O O . GLU A 1 123 ? -16.608 -4.111 15.110 1.00 98.69 123 GLU A O 1
ATOM 913 N N . ARG A 1 124 ? -15.558 -3.638 13.176 1.00 98.69 124 ARG A N 1
ATOM 914 C CA . ARG A 1 124 ? -14.911 -4.944 13.038 1.00 98.69 124 ARG A CA 1
ATOM 915 C C . ARG A 1 124 ? -13.868 -5.190 14.129 1.00 98.69 124 ARG A C 1
ATOM 917 O O . ARG A 1 124 ? -13.835 -6.278 14.690 1.00 98.69 124 ARG A O 1
ATOM 924 N N . ALA A 1 125 ? -13.050 -4.197 14.461 1.00 98.69 125 ALA A N 1
ATOM 925 C CA . ALA A 1 125 ? -12.021 -4.303 15.491 1.00 98.69 125 ALA A CA 1
ATOM 926 C C . ALA A 1 125 ? -12.619 -4.491 16.895 1.00 98.69 125 ALA A C 1
ATOM 928 O O . ALA A 1 125 ? -12.051 -5.223 17.704 1.00 98.69 125 ALA A O 1
ATOM 929 N N . ILE A 1 126 ? -13.772 -3.873 17.175 1.00 98.56 126 ILE A N 1
ATOM 930 C CA . ILE A 1 126 ? -14.534 -4.100 18.411 1.00 98.56 126 ILE A CA 1
ATOM 931 C C . ILE A 1 126 ? -15.105 -5.522 18.423 1.00 98.56 126 ILE A C 1
ATOM 933 O O . ILE A 1 126 ? -14.963 -6.226 19.421 1.00 98.56 126 ILE A O 1
ATOM 937 N N . ALA A 1 127 ? -15.730 -5.956 17.321 1.00 98.44 127 ALA A N 1
ATOM 938 C CA . ALA A 1 127 ? -16.321 -7.291 17.209 1.00 98.44 127 ALA A CA 1
ATOM 939 C C . ALA A 1 127 ? -15.281 -8.411 17.383 1.00 98.44 127 ALA A C 1
ATOM 941 O O . ALA A 1 127 ? -15.555 -9.408 18.048 1.00 98.44 127 ALA A O 1
ATOM 942 N N . ASP A 1 128 ? -14.076 -8.206 16.851 1.00 98.44 128 ASP A N 1
ATOM 943 C CA . ASP A 1 128 ? -12.967 -9.159 16.936 1.00 98.44 128 ASP A CA 1
ATOM 944 C C . ASP A 1 128 ? -12.163 -9.014 18.250 1.00 98.44 128 ASP A C 1
ATOM 946 O O . ASP A 1 128 ? -11.203 -9.749 18.478 1.00 98.44 128 ASP A O 1
ATOM 950 N N . GLY A 1 129 ? -12.537 -8.077 19.133 1.00 98.12 129 GLY A N 1
ATOM 951 C CA . GLY A 1 129 ? -11.885 -7.854 20.428 1.00 98.12 129 GLY A CA 1
ATOM 952 C C . GLY A 1 129 ? -10.468 -7.275 20.341 1.00 98.12 129 GLY A C 1
ATOM 953 O O . GLY A 1 129 ? -9.713 -7.350 21.312 1.00 98.12 129 GLY A O 1
ATOM 954 N N . VAL A 1 130 ? -10.094 -6.702 19.194 1.00 98.62 130 V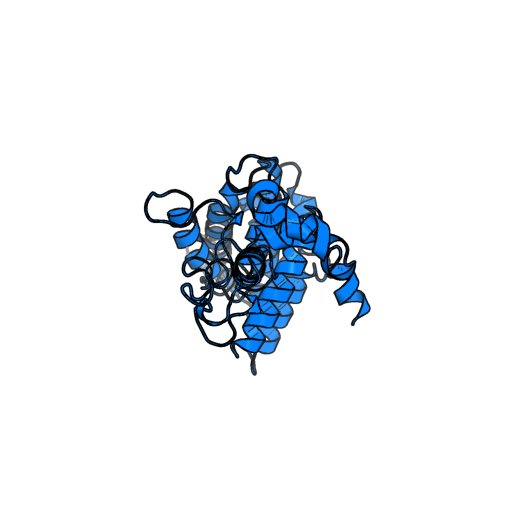AL A N 1
ATOM 955 C CA . VAL A 1 130 ? -8.792 -6.050 18.968 1.00 98.62 130 VAL A CA 1
ATOM 956 C C . VAL A 1 130 ? -8.703 -4.733 19.736 1.00 98.62 130 VAL A C 1
ATOM 958 O O . VAL A 1 130 ? -7.641 -4.389 20.265 1.00 98.62 130 VAL A O 1
ATOM 961 N N . ILE A 1 131 ? -9.822 -4.012 19.829 1.00 98.69 131 ILE A N 1
ATOM 962 C CA . ILE A 1 131 ? -9.959 -2.793 20.630 1.00 98.69 131 ILE A CA 1
ATOM 963 C C . ILE A 1 131 ? -11.161 -2.904 21.564 1.00 98.69 131 ILE A C 1
ATOM 965 O O . ILE A 1 131 ? -12.141 -3.589 21.270 1.00 98.69 131 ILE A O 1
ATOM 969 N N . THR A 1 132 ? -11.102 -2.202 22.689 1.00 98.06 132 THR A N 1
ATOM 970 C CA . THR A 1 132 ? -12.180 -2.153 23.683 1.00 98.06 132 THR A CA 1
ATOM 971 C C . THR A 1 132 ? -12.456 -0.716 24.111 1.00 98.06 132 THR A C 1
ATOM 973 O O . THR A 1 132 ? -11.518 0.081 24.147 1.00 98.06 132 THR A O 1
ATOM 976 N N . PRO A 1 133 ? -13.704 -0.365 24.475 1.00 96.50 133 PRO A N 1
ATOM 977 C CA . PRO A 1 133 ? -14.003 0.934 25.067 1.00 96.50 133 PRO A CA 1
ATOM 978 C C . PRO A 1 133 ? -13.134 1.190 26.304 1.00 96.50 133 PRO A C 1
ATOM 980 O O . PRO A 1 133 ? -13.146 0.392 27.242 1.00 96.50 133 PRO A O 1
ATOM 983 N N . GLY A 1 134 ? -12.396 2.295 26.295 1.00 94.00 134 GLY A N 1
ATOM 984 C CA . GLY A 1 134 ? -11.586 2.757 27.415 1.00 94.00 134 GLY A CA 1
ATOM 985 C C . GLY A 1 134 ? -12.276 3.894 28.166 1.00 94.00 134 GLY A C 1
ATOM 986 O O . GLY A 1 134 ? -13.460 3.831 28.517 1.00 94.00 134 GLY A O 1
ATOM 987 N N . LYS A 1 135 ? -11.532 4.969 28.440 1.00 94.88 135 LYS A N 1
ATOM 988 C CA . LYS A 1 135 ? -12.039 6.124 29.194 1.00 94.88 135 LYS A CA 1
ATOM 989 C C . LYS A 1 135 ? -13.055 6.934 28.380 1.00 94.88 135 LYS A C 1
ATOM 991 O O . LYS A 1 135 ? -12.821 7.277 27.227 1.00 94.88 135 LYS A O 1
ATOM 996 N N . LYS A 1 136 ? -14.144 7.360 29.026 1.00 96.88 136 LYS A N 1
ATOM 997 C CA . LYS A 1 136 ? -15.103 8.322 28.460 1.00 96.88 136 LYS A CA 1
ATOM 998 C C . LYS A 1 136 ? -14.714 9.763 28.816 1.00 96.88 136 LYS A C 1
ATOM 1000 O O . LYS A 1 136 ? -14.493 10.078 29.987 1.00 96.88 136 LYS A O 1
ATOM 1005 N N . GLY A 1 137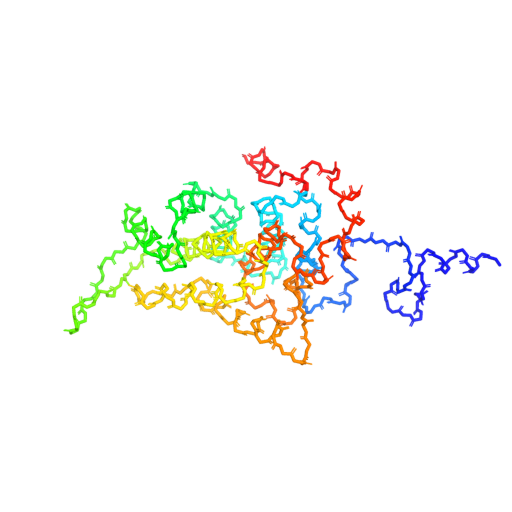 ? -14.600 10.627 27.812 1.00 94.69 137 GLY A N 1
ATOM 1006 C CA . GLY A 1 137 ? -14.319 12.055 27.967 1.00 94.69 137 GLY A CA 1
ATOM 1007 C C . GLY A 1 137 ? -15.555 12.877 28.373 1.00 94.69 137 GLY A C 1
ATOM 1008 O O . GLY A 1 137 ? -16.678 12.372 28.309 1.00 94.69 137 GLY A O 1
ATOM 1009 N N . PRO A 1 138 ? -15.382 14.163 28.747 1.00 97.06 138 PRO A N 1
ATOM 1010 C CA . PRO A 1 138 ? -16.488 15.031 29.175 1.00 97.06 138 PRO A CA 1
ATOM 1011 C C . PRO A 1 138 ? -17.583 15.239 28.118 1.00 97.06 138 PRO A C 1
ATOM 1013 O O . PRO A 1 138 ? -18.744 15.408 28.471 1.00 97.06 138 PRO A O 1
ATOM 1016 N N . SER A 1 139 ? -17.231 15.193 26.829 1.00 97.00 139 SER A N 1
ATOM 1017 C CA . SER A 1 139 ? -18.179 15.291 25.707 1.00 97.00 139 SER A CA 1
ATOM 1018 C C . SER A 1 139 ? -19.007 14.020 25.487 1.00 97.00 139 SER A C 1
ATOM 1020 O O . SER A 1 139 ? -19.913 14.008 24.660 1.00 97.00 139 SER A O 1
ATOM 1022 N N . GLY A 1 140 ? -18.681 12.932 26.187 1.00 96.56 140 GLY A N 1
ATOM 1023 C CA . GLY A 1 140 ? -19.230 11.605 25.943 1.00 96.56 140 GLY A CA 1
ATOM 1024 C C . GLY A 1 140 ? -18.457 10.776 24.914 1.00 96.56 140 GLY A C 1
ATOM 1025 O O . GLY A 1 140 ? -18.788 9.604 24.745 1.00 96.56 140 GLY A O 1
ATOM 1026 N N . TYR A 1 141 ? -17.418 11.340 24.289 1.00 97.38 141 TYR A N 1
ATOM 1027 C CA . TYR A 1 141 ? -16.497 10.612 23.415 1.00 97.38 141 TYR A CA 1
ATOM 1028 C C . TYR A 1 141 ? -15.786 9.476 24.168 1.00 97.38 141 TYR A C 1
ATOM 1030 O O . TYR A 1 141 ? -15.416 9.643 25.333 1.00 97.38 141 TYR A O 1
ATOM 1038 N N . VAL A 1 142 ? -15.597 8.331 23.515 1.00 97.31 142 VAL A N 1
ATOM 1039 C CA . VAL A 1 142 ? -14.936 7.153 24.090 1.00 97.31 142 VAL A CA 1
ATOM 1040 C C . VAL A 1 142 ? -13.535 7.040 23.505 1.00 97.31 142 VAL A C 1
ATOM 1042 O O . VAL A 1 142 ? -13.388 6.820 22.310 1.00 97.31 142 VAL A O 1
ATOM 1045 N N . PHE A 1 143 ? -12.519 7.154 24.357 1.00 97.75 143 PHE A N 1
ATOM 1046 C CA . PHE A 1 143 ? -11.151 6.788 24.004 1.00 97.75 143 PHE A CA 1
ATOM 1047 C C . PHE A 1 143 ? -11.031 5.269 24.099 1.00 97.75 143 PHE A C 1
ATOM 1049 O O . PHE A 1 143 ? -11.329 4.704 25.153 1.00 97.75 143 PHE A O 1
ATOM 1056 N N . TYR A 1 144 ? -10.653 4.608 23.012 1.00 98.44 144 TYR A N 1
ATOM 1057 C CA . TYR A 1 144 ? -10.491 3.157 22.967 1.00 98.44 144 TYR A CA 1
ATOM 1058 C C . TYR A 1 144 ? -9.105 2.741 23.459 1.00 98.44 144 TYR A C 1
ATOM 1060 O O . TYR A 1 144 ? -8.139 3.491 23.354 1.00 98.44 144 TYR A O 1
ATOM 1068 N N . ASP A 1 145 ? -9.020 1.515 23.965 1.00 98.25 145 ASP A N 1
ATOM 1069 C CA . ASP A 1 145 ? -7.782 0.866 24.390 1.00 98.25 145 ASP A CA 1
ATOM 1070 C C . ASP A 1 145 ? -7.549 -0.414 23.575 1.00 98.25 145 ASP A C 1
ATOM 1072 O O . ASP A 1 145 ? -8.495 -1.063 23.118 1.00 98.25 145 ASP A O 1
ATOM 1076 N N . THR A 1 146 ? -6.287 -0.821 23.431 1.00 98.19 146 THR A N 1
ATOM 1077 C CA . THR A 1 146 ? -5.913 -2.114 22.843 1.00 98.19 146 THR A CA 1
ATOM 1078 C C . THR A 1 146 ? -4.858 -2.817 23.690 1.00 98.19 146 THR A C 1
ATOM 1080 O O . THR A 1 146 ? -3.913 -2.199 24.179 1.00 98.19 146 THR A O 1
ATOM 1083 N N . LYS A 1 147 ? -5.013 -4.134 23.861 1.00 97.69 147 LYS A N 1
ATOM 1084 C CA . LYS A 1 147 ? -3.996 -4.993 24.493 1.00 97.69 147 LYS A CA 1
ATOM 1085 C C . LYS A 1 147 ? -2.979 -5.536 23.489 1.00 97.69 147 LYS A C 1
ATOM 1087 O O . LYS A 1 147 ? -1.954 -6.068 23.905 1.00 97.69 147 LYS A O 1
ATOM 1092 N N . ASP A 1 148 ? -3.258 -5.411 22.193 1.00 98.31 148 ASP A N 1
ATOM 1093 C CA . ASP A 1 148 ? -2.397 -5.883 21.112 1.00 98.31 148 ASP A CA 1
ATOM 1094 C C . ASP A 1 148 ? -2.171 -4.756 20.090 1.00 98.31 148 ASP A C 1
ATOM 1096 O O . ASP A 1 148 ? -2.796 -4.728 19.025 1.00 98.31 148 ASP A O 1
ATOM 1100 N N . PRO A 1 149 ? -1.272 -3.802 20.401 1.00 98.06 149 PRO A N 1
ATOM 1101 C CA . PRO A 1 149 ? -1.029 -2.647 19.541 1.00 98.06 149 PRO A CA 1
ATOM 1102 C C . PRO A 1 149 ? -0.497 -3.034 18.155 1.00 98.06 149 PRO A C 1
ATOM 1104 O O . PRO A 1 149 ? -0.757 -2.333 17.181 1.00 98.06 149 PRO A O 1
ATOM 1107 N N . MET A 1 150 ? 0.205 -4.166 18.035 1.00 98.44 150 MET A N 1
ATOM 1108 C CA . MET A 1 150 ? 0.714 -4.644 16.747 1.00 98.44 150 MET A CA 1
ATOM 1109 C C . MET A 1 150 ? -0.414 -5.194 15.865 1.00 98.44 150 MET A C 1
ATOM 1111 O O . MET A 1 150 ? -0.408 -4.963 14.657 1.00 98.44 150 MET A O 1
ATOM 1115 N N . LEU A 1 151 ? -1.396 -5.890 16.451 1.00 98.81 151 LEU A N 1
ATOM 1116 C CA . LEU A 1 151 ? -2.576 -6.346 15.715 1.00 98.81 151 LEU A CA 1
ATOM 1117 C C . LEU A 1 151 ? -3.490 -5.178 15.338 1.00 98.81 151 LEU A C 1
ATOM 1119 O O . LEU A 1 151 ? -3.952 -5.127 14.200 1.00 98.81 151 LEU A O 1
ATOM 1123 N N . TRP A 1 152 ? -3.694 -4.210 16.237 1.00 98.81 152 TRP A N 1
ATOM 1124 C CA . TRP A 1 152 ? -4.403 -2.969 15.905 1.00 98.81 152 TRP A CA 1
ATOM 1125 C C . TRP A 1 152 ? -3.745 -2.242 14.727 1.00 98.81 152 TRP A C 1
ATOM 1127 O O . TRP A 1 152 ? -4.419 -1.880 13.764 1.00 98.81 152 TRP A O 1
ATOM 1137 N N . ASN A 1 153 ? -2.415 -2.119 14.739 1.00 98.88 153 ASN A N 1
ATOM 1138 C CA . ASN A 1 153 ? -1.668 -1.527 13.633 1.00 98.88 153 ASN A CA 1
ATOM 1139 C C . ASN A 1 153 ? -1.916 -2.258 12.296 1.00 98.88 153 ASN A C 1
ATOM 1141 O O . ASN A 1 153 ? -2.111 -1.621 11.260 1.00 98.88 153 ASN A O 1
ATOM 1145 N N . ALA A 1 154 ? -1.977 -3.592 12.313 1.00 98.88 154 ALA A N 1
ATOM 1146 C CA . ALA A 1 154 ? -2.294 -4.399 11.134 1.00 98.88 154 ALA A CA 1
ATOM 1147 C C . ALA A 1 154 ? -3.737 -4.202 10.634 1.00 98.88 154 ALA A C 1
ATOM 1149 O O . ALA A 1 154 ? -3.966 -4.151 9.423 1.00 98.88 154 ALA A O 1
ATOM 1150 N N . TYR A 1 155 ? -4.697 -4.004 11.542 1.00 98.88 155 TYR A N 1
ATOM 1151 C CA . TYR A 1 155 ? -6.073 -3.622 11.201 1.00 98.88 155 TYR A CA 1
ATOM 1152 C C . TYR A 1 155 ? -6.114 -2.240 10.539 1.00 98.88 155 TYR A C 1
ATOM 1154 O O . TYR A 1 155 ? -6.729 -2.088 9.483 1.00 98.88 155 TYR A O 1
ATOM 1162 N N . CYS A 1 156 ? -5.399 -1.254 11.085 1.00 98.88 156 CYS A N 1
ATOM 1163 C CA . CYS A 1 156 ? -5.258 0.068 10.469 1.00 98.88 156 CYS A CA 1
ATOM 1164 C C . CYS A 1 156 ? -4.592 0.001 9.087 1.00 98.88 156 CYS A C 1
ATOM 1166 O O . CYS A 1 156 ? -5.019 0.698 8.165 1.00 98.88 156 CYS A O 1
ATOM 1168 N N . ALA A 1 157 ? -3.587 -0.858 8.899 1.00 98.94 157 ALA A N 1
ATOM 1169 C CA . ALA A 1 157 ? -2.936 -1.058 7.604 1.00 98.94 157 ALA A CA 1
ATOM 1170 C C . ALA A 1 157 ? -3.897 -1.649 6.560 1.00 98.94 157 ALA A C 1
ATOM 1172 O O . ALA A 1 157 ? -3.974 -1.147 5.433 1.00 98.94 157 ALA A O 1
ATOM 1173 N N . ALA A 1 158 ? -4.679 -2.663 6.947 1.00 98.94 158 ALA A N 1
ATOM 1174 C CA . ALA A 1 158 ? -5.732 -3.240 6.114 1.00 98.94 158 ALA A CA 1
ATOM 1175 C C . ALA A 1 158 ? -6.840 -2.222 5.792 1.00 98.94 158 ALA A C 1
ATOM 1177 O O . ALA A 1 158 ? -7.275 -2.125 4.644 1.00 98.94 158 ALA A O 1
ATOM 1178 N N . GLY A 1 159 ? -7.257 -1.413 6.768 1.00 98.88 159 GLY A N 1
ATOM 1179 C CA . GLY A 1 159 ? -8.219 -0.330 6.563 1.00 98.88 159 GLY A CA 1
ATOM 1180 C C . GLY A 1 159 ? -7.706 0.759 5.623 1.00 98.88 159 GLY A C 1
ATOM 1181 O O . GLY A 1 159 ? -8.446 1.194 4.747 1.00 98.88 159 GLY A O 1
ATOM 1182 N N . THR A 1 160 ? -6.426 1.131 5.725 1.00 98.94 160 THR A N 1
ATOM 1183 C CA . THR A 1 160 ? -5.783 2.099 4.816 1.00 98.94 160 THR A CA 1
ATOM 1184 C C . THR A 1 160 ? -5.806 1.587 3.371 1.00 98.94 160 THR A C 1
ATOM 1186 O O . THR A 1 160 ? -6.137 2.330 2.442 1.00 98.94 160 THR A O 1
ATOM 1189 N N . MET A 1 161 ? -5.519 0.294 3.174 1.00 98.94 161 MET A N 1
ATOM 1190 C CA . MET A 1 161 ? -5.622 -0.361 1.866 1.00 98.94 161 MET A CA 1
ATOM 1191 C C . MET A 1 161 ? -7.067 -0.378 1.358 1.00 98.94 161 MET A C 1
ATOM 1193 O O . MET A 1 161 ? -7.329 0.006 0.218 1.00 98.94 161 MET A O 1
ATOM 1197 N N . ALA A 1 162 ? -8.021 -0.771 2.204 1.00 98.94 162 ALA A N 1
ATOM 1198 C CA . ALA A 1 162 ? -9.433 -0.808 1.838 1.00 98.94 162 ALA A CA 1
ATOM 1199 C C . ALA A 1 162 ? -9.966 0.586 1.465 1.00 98.94 162 ALA A C 1
ATOM 1201 O O . ALA A 1 162 ? -10.637 0.735 0.445 1.00 98.94 162 ALA A O 1
ATOM 1202 N N . ALA A 1 163 ? -9.612 1.620 2.232 1.00 98.94 163 ALA A N 1
ATOM 1203 C CA . ALA A 1 163 ? -9.970 3.006 1.948 1.00 98.94 163 ALA A CA 1
ATOM 1204 C C . ALA A 1 163 ? -9.378 3.473 0.615 1.00 98.94 163 ALA A C 1
ATOM 1206 O O . ALA A 1 163 ? -10.073 4.119 -0.168 1.00 98.94 163 ALA A O 1
ATOM 1207 N N . THR A 1 164 ? -8.132 3.087 0.321 1.00 98.94 164 THR A N 1
ATOM 1208 C CA . THR A 1 164 ? -7.488 3.352 -0.973 1.00 98.94 164 THR A CA 1
ATOM 1209 C C . THR A 1 164 ? -8.269 2.718 -2.117 1.00 98.94 164 THR A C 1
ATOM 1211 O O . THR A 1 164 ? -8.607 3.400 -3.082 1.00 98.94 164 THR A O 1
ATOM 1214 N N . MET A 1 165 ? -8.617 1.435 -2.006 1.00 98.88 165 MET A N 1
ATOM 1215 C CA . MET A 1 165 ? -9.366 0.737 -3.053 1.00 98.88 165 MET A CA 1
ATOM 1216 C C . MET A 1 165 ? -10.770 1.306 -3.258 1.00 98.88 165 MET A C 1
ATOM 1218 O O . MET A 1 165 ? -11.212 1.413 -4.400 1.00 98.88 165 MET A O 1
ATOM 1222 N N . VAL A 1 166 ? -11.456 1.709 -2.185 1.00 98.88 166 VAL A N 1
ATOM 1223 C CA . VAL A 1 166 ? -12.778 2.348 -2.266 1.00 98.88 166 VAL A CA 1
ATOM 1224 C C . VAL A 1 166 ? -12.671 3.729 -2.913 1.00 98.88 166 VAL A C 1
ATOM 1226 O O . VAL A 1 166 ? -13.347 3.988 -3.904 1.00 98.88 166 VAL A O 1
ATOM 1229 N N . ASN A 1 167 ? -11.800 4.606 -2.410 1.00 98.88 167 ASN A N 1
ATOM 1230 C CA . ASN A 1 167 ? -11.747 5.998 -2.853 1.00 98.88 167 ASN A CA 1
ATOM 1231 C C . ASN A 1 167 ? -11.130 6.151 -4.256 1.00 98.88 167 ASN A C 1
ATOM 1233 O O . ASN A 1 167 ? -11.735 6.753 -5.144 1.00 98.88 167 ASN A O 1
ATOM 1237 N N . CYS A 1 168 ? -9.959 5.554 -4.500 1.00 98.75 168 CYS A N 1
ATOM 1238 C CA . CYS A 1 168 ? -9.330 5.575 -5.825 1.00 98.75 168 CYS A CA 1
ATOM 1239 C C . CYS A 1 168 ? -10.124 4.745 -6.840 1.00 98.75 168 CYS A C 1
ATOM 1241 O O . CYS A 1 168 ? -10.201 5.114 -8.011 1.00 98.75 168 CYS A O 1
ATOM 1243 N N . GLY A 1 169 ? -10.754 3.649 -6.404 1.00 98.69 169 GLY A N 1
ATOM 1244 C CA . GLY A 1 169 ? -11.612 2.827 -7.256 1.00 98.69 169 GLY A CA 1
ATOM 1245 C C . GLY A 1 169 ? -12.895 3.539 -7.683 1.00 98.69 169 GLY A C 1
ATOM 1246 O O . GLY A 1 169 ? -13.291 3.405 -8.840 1.00 98.69 169 GLY A O 1
ATOM 1247 N N . ALA A 1 170 ? -13.506 4.333 -6.798 1.00 98.56 170 ALA A N 1
ATOM 1248 C CA . ALA A 1 170 ? -14.665 5.163 -7.130 1.00 98.56 170 ALA A CA 1
ATOM 1249 C C . ALA A 1 170 ? -14.317 6.220 -8.187 1.00 98.56 170 ALA A C 1
ATOM 1251 O O . ALA A 1 170 ? -15.060 6.407 -9.149 1.00 98.56 170 ALA A O 1
ATOM 1252 N N . GLY A 1 171 ? -13.160 6.869 -8.038 1.00 97.31 171 GLY A N 1
ATOM 1253 C CA . GLY A 1 171 ? -12.670 7.871 -8.982 1.00 97.31 171 GLY A CA 1
ATOM 1254 C C . GLY A 1 171 ? -12.066 7.312 -10.273 1.00 97.31 171 GLY A C 1
ATOM 1255 O O . GLY A 1 171 ? -11.983 8.028 -11.268 1.00 97.31 171 GLY A O 1
ATOM 1256 N N . ARG A 1 172 ? -11.631 6.045 -10.267 1.00 98.44 172 ARG A N 1
ATOM 1257 C CA . ARG A 1 172 ? -10.797 5.435 -11.322 1.00 98.44 172 ARG A CA 1
ATOM 1258 C C . ARG A 1 172 ? -9.526 6.244 -11.615 1.00 98.44 172 ARG A C 1
ATOM 1260 O O . ARG A 1 172 ? -9.075 6.316 -12.758 1.00 98.44 172 ARG A O 1
ATOM 1267 N N . PHE A 1 173 ? -8.945 6.836 -10.570 1.00 97.44 173 PHE A N 1
ATOM 1268 C CA . PHE A 1 173 ? -7.714 7.621 -10.643 1.00 97.44 173 PHE A CA 1
ATOM 1269 C C . PHE A 1 173 ? -6.755 7.305 -9.492 1.00 97.44 173 PHE A C 1
ATOM 1271 O O . PHE A 1 173 ? -7.171 7.052 -8.359 1.00 97.44 173 PHE A O 1
ATOM 1278 N N . ALA A 1 174 ? -5.452 7.378 -9.764 1.00 98.50 174 ALA A N 1
ATOM 1279 C CA . ALA A 1 174 ? -4.419 7.143 -8.754 1.00 98.50 174 ALA A CA 1
ATOM 1280 C C . ALA A 1 174 ? -4.201 8.339 -7.810 1.00 98.50 174 ALA A C 1
ATOM 1282 O O . ALA A 1 174 ? -3.820 8.151 -6.658 1.00 98.50 174 ALA A O 1
ATOM 1283 N N . GLN A 1 175 ? -4.431 9.572 -8.274 1.00 97.88 175 GLN A N 1
ATOM 1284 C CA . GLN A 1 175 ? -3.970 10.796 -7.594 1.00 97.88 175 GLN A CA 1
ATOM 1285 C C . GLN A 1 175 ? -4.493 10.993 -6.161 1.00 97.88 175 GLN A C 1
ATOM 1287 O O . GLN A 1 175 ? -3.819 11.619 -5.351 1.00 97.88 175 GLN A O 1
ATOM 1292 N N . ALA A 1 176 ? -5.660 10.440 -5.812 1.00 98.12 176 ALA A N 1
ATOM 1293 C CA . ALA A 1 176 ? -6.208 10.571 -4.460 1.00 98.12 176 ALA A CA 1
ATOM 1294 C C . ALA A 1 176 ? -5.567 9.641 -3.428 1.00 98.12 176 ALA A C 1
ATOM 1296 O O . ALA A 1 176 ? -5.928 9.705 -2.255 1.00 98.12 176 ALA A O 1
ATOM 1297 N N . VAL A 1 177 ? -4.640 8.760 -3.809 1.00 98.81 177 VAL A N 1
ATOM 1298 C CA . VAL A 1 177 ? -4.031 7.841 -2.840 1.00 98.81 177 VAL A CA 1
ATOM 1299 C C . VAL A 1 177 ? -3.253 8.584 -1.759 1.00 98.81 177 VAL A C 1
ATOM 1301 O O . VAL A 1 177 ? -3.334 8.210 -0.593 1.00 98.81 177 VAL A O 1
ATOM 1304 N N . SER A 1 178 ? -2.601 9.699 -2.096 1.00 98.62 178 SER A N 1
ATOM 1305 C CA . SER A 1 178 ? -1.878 10.504 -1.111 1.00 98.62 178 SER A CA 1
ATOM 1306 C C . SER A 1 178 ? -2.819 11.093 -0.051 1.00 98.62 178 SER A C 1
ATOM 1308 O O . SER A 1 178 ? -2.563 10.953 1.141 1.00 98.62 178 SER A O 1
ATOM 1310 N N . SER A 1 179 ? -3.957 11.666 -0.456 1.00 98.69 179 SER A N 1
ATOM 1311 C CA . SER A 1 179 ? -4.956 12.194 0.481 1.00 98.69 179 SER A CA 1
ATOM 1312 C C . SER A 1 179 ? -5.713 11.084 1.209 1.00 98.69 179 SER A C 1
ATOM 1314 O O . SER A 1 179 ? -6.088 11.258 2.363 1.00 98.69 179 SER A O 1
ATOM 1316 N N . THR A 1 180 ? -5.893 9.921 0.582 1.00 98.88 180 THR A N 1
ATOM 1317 C CA . THR A 1 180 ? -6.554 8.771 1.211 1.00 98.88 180 THR A CA 1
ATOM 1318 C C . THR A 1 180 ? -5.732 8.212 2.362 1.00 98.88 180 THR A C 1
ATOM 1320 O O . THR A 1 180 ? -6.280 7.996 3.439 1.00 98.88 180 THR A O 1
ATOM 1323 N N . LEU A 1 181 ? -4.420 8.031 2.175 1.00 98.81 181 LEU A N 1
ATOM 1324 C CA . LEU A 1 181 ? -3.522 7.605 3.253 1.00 98.81 181 LEU A CA 1
ATOM 1325 C C . LEU A 1 181 ? -3.498 8.627 4.390 1.00 98.81 181 LEU A C 1
ATOM 1327 O O . LEU A 1 181 ? -3.499 8.231 5.554 1.00 98.81 181 LEU A O 1
ATOM 1331 N N . LEU A 1 182 ? -3.504 9.921 4.060 1.00 98.81 182 LEU A N 1
ATOM 1332 C CA . LEU A 1 182 ? -3.497 10.998 5.045 1.00 98.81 182 LEU A CA 1
ATOM 1333 C C . LEU A 1 182 ? -4.778 10.951 5.878 1.00 98.81 182 LEU A C 1
ATOM 1335 O O . LEU A 1 182 ? -4.727 10.724 7.084 1.00 98.81 182 LEU A O 1
ATOM 1339 N N . TYR A 1 183 ? -5.929 11.108 5.227 1.00 98.88 183 TYR A N 1
ATOM 1340 C CA . TYR A 1 183 ? -7.192 11.298 5.928 1.00 98.88 183 TYR A CA 1
ATOM 1341 C C . TYR A 1 183 ? -7.776 10.011 6.496 1.00 98.88 183 TYR A C 1
ATOM 1343 O O . TYR A 1 183 ? -8.510 10.084 7.470 1.00 98.88 183 TYR A O 1
ATOM 1351 N N . PHE A 1 184 ? -7.443 8.826 5.974 1.00 98.94 184 PHE A N 1
ATOM 1352 C CA . PHE A 1 184 ? -7.804 7.591 6.673 1.00 98.94 184 PHE A CA 1
ATOM 1353 C C . PHE A 1 184 ? -7.149 7.541 8.059 1.00 98.94 184 PHE A C 1
ATOM 1355 O O . PHE A 1 184 ? -7.822 7.256 9.048 1.00 98.94 184 PHE A O 1
ATOM 1362 N N . ASN A 1 185 ? -5.848 7.841 8.130 1.00 98.88 185 ASN A N 1
ATOM 1363 C CA . ASN A 1 185 ? -5.101 7.788 9.384 1.00 98.88 185 ASN A CA 1
ATOM 1364 C C . ASN A 1 185 ? -5.458 8.945 10.322 1.00 98.88 185 ASN A C 1
ATOM 1366 O O . ASN A 1 185 ? -5.519 8.749 11.527 1.00 98.88 185 ASN A O 1
ATOM 1370 N N . ASP A 1 186 ? -5.762 10.122 9.783 1.00 98.88 186 ASP A N 1
ATOM 1371 C CA . ASP A 1 186 ? -6.260 11.240 10.586 1.00 98.88 186 ASP A CA 1
ATOM 1372 C C . ASP A 1 186 ? -7.628 10.911 11.205 1.00 98.88 186 ASP A C 1
ATOM 1374 O O . ASP A 1 186 ? -7.838 11.048 12.409 1.00 98.88 186 ASP A O 1
ATOM 1378 N N . LEU A 1 187 ? -8.553 10.383 10.398 1.00 98.88 187 LEU A N 1
ATOM 1379 C CA . LEU A 1 187 ? -9.895 10.043 10.859 1.00 98.88 187 LEU A CA 1
ATOM 1380 C C . LEU A 1 187 ? -9.902 8.869 11.843 1.00 98.88 187 LEU A C 1
ATOM 1382 O O . LEU A 1 187 ? -10.652 8.927 12.809 1.00 98.88 187 LEU A O 1
ATOM 1386 N N . ILE A 1 188 ? -9.096 7.817 11.643 1.00 98.75 188 ILE A N 1
ATOM 1387 C CA . ILE A 1 188 ? -9.072 6.676 12.579 1.00 98.75 188 ILE A CA 1
ATOM 1388 C C . ILE A 1 188 ? -8.531 7.092 13.955 1.00 98.75 188 ILE A C 1
ATOM 1390 O O . ILE A 1 188 ? -9.049 6.631 14.974 1.00 98.75 188 ILE A O 1
ATOM 1394 N N . GLU A 1 189 ? -7.552 8.003 13.997 1.00 98.75 189 GLU A N 1
ATOM 1395 C CA . GLU A 1 189 ? -7.029 8.562 15.247 1.00 98.75 189 GLU A CA 1
ATOM 1396 C C . GLU A 1 189 ? -8.092 9.401 15.962 1.00 98.75 189 GLU A C 1
ATOM 1398 O O . GLU A 1 189 ? -8.309 9.233 17.161 1.00 98.75 189 GLU A O 1
ATOM 1403 N N . HIS A 1 190 ? -8.828 10.238 15.228 1.00 98.44 190 HIS A N 1
ATOM 1404 C CA . HIS A 1 190 ? -9.902 11.054 15.799 1.00 98.44 190 HIS A CA 1
ATOM 1405 C C . HIS A 1 190 ? -11.175 10.264 16.133 1.00 98.44 190 HIS A C 1
ATOM 1407 O O . HIS A 1 190 ? -11.933 10.678 17.009 1.00 98.44 190 HIS A O 1
ATOM 1413 N N . GLU A 1 191 ? -11.422 9.122 15.496 1.00 98.38 191 GLU A N 1
ATOM 1414 C CA . GLU A 1 191 ? -12.575 8.259 15.782 1.00 98.38 191 GLU A CA 1
ATOM 1415 C C . GLU A 1 191 ? -12.339 7.364 17.005 1.00 98.38 191 GLU A C 1
ATOM 1417 O O . GLU A 1 191 ? -13.284 7.037 17.720 1.00 98.38 191 GLU A O 1
ATOM 1422 N N . THR A 1 192 ? -11.084 6.988 17.278 1.00 98.50 192 THR A N 1
ATOM 1423 C CA . THR A 1 192 ? -10.769 5.995 18.320 1.00 98.50 192 THR A CA 1
ATOM 1424 C C . THR A 1 192 ? -9.913 6.507 19.477 1.00 98.50 192 THR A C 1
ATOM 1426 O O . THR A 1 192 ? -9.949 5.932 20.566 1.00 98.50 192 THR A O 1
ATOM 1429 N N . GLY A 1 193 ? -9.106 7.548 19.271 1.00 98.00 193 GLY A N 1
ATOM 1430 C CA . GLY A 1 193 ? -8.055 7.959 20.203 1.00 98.00 193 GLY A CA 1
ATOM 1431 C C . GLY A 1 193 ? -6.843 7.018 20.240 1.00 98.00 193 GLY A C 1
ATOM 1432 O O . GLY A 1 193 ? -5.948 7.221 21.059 1.00 98.00 193 GLY A O 1
ATOM 1433 N N . LEU A 1 194 ? -6.803 5.998 19.376 1.00 98.56 194 LEU A N 1
ATOM 1434 C CA . LEU A 1 194 ? -5.664 5.100 19.188 1.00 98.56 194 LEU A CA 1
ATOM 1435 C C . LEU A 1 194 ? -4.799 5.579 18.016 1.00 98.56 194 LEU A C 1
ATOM 1437 O O . LEU A 1 194 ? -5.330 6.188 17.092 1.00 98.56 194 LEU A O 1
ATOM 1441 N N . PRO A 1 195 ? -3.488 5.276 18.003 1.00 98.62 195 PRO A N 1
ATOM 1442 C CA . PRO A 1 195 ? -2.617 5.650 16.892 1.00 98.62 195 PRO A CA 1
ATOM 1443 C C . PRO A 1 195 ? -3.052 4.991 15.576 1.00 98.62 195 PRO A C 1
ATOM 1445 O O . PRO A 1 195 ? -3.481 3.830 15.561 1.00 98.62 195 PRO A O 1
ATOM 1448 N N . GLY A 1 196 ? -2.889 5.718 14.471 1.00 98.56 196 GLY A N 1
ATOM 1449 C CA . GLY A 1 196 ? -3.134 5.230 13.121 1.00 98.56 196 GLY A CA 1
ATOM 1450 C C . GLY A 1 196 ? -2.072 4.238 12.647 1.00 98.56 196 GLY A C 1
ATOM 1451 O O . GLY A 1 196 ? -1.179 3.814 13.387 1.00 98.56 196 GLY A O 1
ATOM 1452 N N . CYS A 1 197 ? -2.164 3.864 11.373 1.00 98.62 197 CYS A N 1
ATOM 1453 C CA . 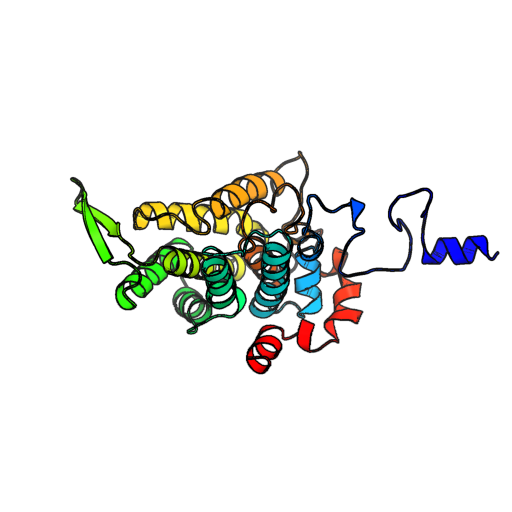CYS A 1 197 ? -1.242 2.933 10.742 1.00 98.62 197 CYS A CA 1
ATOM 1454 C C . CYS A 1 197 ? 0.205 3.430 10.836 1.00 98.62 197 CYS A C 1
ATOM 1456 O O . CYS A 1 197 ? 0.542 4.577 10.525 1.00 98.62 197 CYS A O 1
ATOM 1458 N N . ASP A 1 198 ? 1.056 2.512 11.271 1.00 98.50 198 ASP A N 1
ATOM 1459 C CA . ASP A 1 198 ? 2.470 2.698 11.534 1.00 98.50 198 ASP A CA 1
ATOM 1460 C C . ASP A 1 198 ? 2.768 3.861 12.492 1.00 98.50 198 ASP A C 1
ATOM 1462 O O . ASP A 1 198 ? 3.761 4.578 12.350 1.00 98.50 198 ASP A O 1
ATOM 1466 N N . TYR A 1 199 ? 1.870 4.060 13.462 1.00 98.38 199 TYR A N 1
ATOM 1467 C CA . TYR A 1 199 ? 1.999 5.030 14.550 1.00 98.38 199 TYR A CA 1
ATOM 1468 C C . TYR A 1 199 ? 2.243 6.463 14.051 1.00 98.38 199 TYR A C 1
ATOM 1470 O O . TYR A 1 199 ? 3.103 7.183 14.558 1.00 98.38 199 TYR A O 1
ATOM 1478 N N . GLY A 1 200 ? 1.512 6.853 13.004 1.00 97.94 200 GLY A N 1
ATOM 1479 C CA . GLY A 1 200 ? 1.592 8.175 12.379 1.00 97.94 200 GLY A CA 1
ATOM 1480 C C . GLY A 1 200 ? 2.580 8.265 11.213 1.00 97.94 200 GLY A C 1
ATOM 1481 O O . GLY A 1 200 ? 2.516 9.217 10.434 1.00 97.94 200 GLY A O 1
ATOM 1482 N N . ARG A 1 201 ? 3.454 7.269 10.999 1.00 98.62 201 ARG A N 1
ATOM 1483 C CA . ARG A 1 201 ? 4.401 7.292 9.868 1.00 98.62 201 ARG A CA 1
ATOM 1484 C C . ARG A 1 201 ? 3.698 7.220 8.516 1.00 98.62 201 ARG A C 1
ATOM 1486 O O . ARG A 1 201 ? 4.129 7.911 7.595 1.00 98.62 201 ARG A O 1
ATOM 1493 N N . VAL A 1 202 ? 2.588 6.481 8.388 1.00 98.69 202 VAL A N 1
ATOM 1494 C CA . VAL A 1 202 ? 1.787 6.500 7.146 1.00 98.69 202 VAL A CA 1
ATOM 1495 C C . VAL A 1 202 ? 1.186 7.880 6.899 1.00 98.69 202 VAL A C 1
ATOM 1497 O O . VAL A 1 202 ? 1.257 8.369 5.774 1.00 98.69 202 VAL A O 1
ATOM 1500 N N . MET A 1 203 ? 0.659 8.539 7.935 1.00 98.56 203 MET A N 1
ATOM 1501 C CA . MET A 1 203 ? 0.158 9.911 7.820 1.00 98.56 203 MET A CA 1
ATOM 1502 C C . MET A 1 203 ? 1.280 10.873 7.395 1.00 98.56 203 MET A C 1
ATOM 1504 O O . MET A 1 203 ? 1.096 11.661 6.470 1.00 98.56 203 MET A O 1
ATOM 1508 N N . GLY A 1 204 ? 2.472 10.758 7.989 1.00 98.25 204 GLY A N 1
ATOM 1509 C CA . GLY A 1 204 ? 3.645 11.561 7.626 1.00 98.25 204 GLY A CA 1
ATOM 1510 C C . GLY A 1 204 ? 4.101 11.359 6.176 1.00 98.25 204 GLY A C 1
ATOM 1511 O O . GLY A 1 204 ? 4.291 12.336 5.448 1.00 98.25 204 GLY A O 1
ATOM 1512 N N . VAL A 1 205 ? 4.201 10.102 5.720 1.00 98.12 205 VAL A N 1
ATOM 1513 C CA . VAL A 1 205 ? 4.433 9.761 4.301 1.00 98.12 205 VAL A CA 1
ATOM 1514 C C . VAL A 1 205 ? 3.385 10.427 3.421 1.00 98.12 205 VAL A C 1
ATOM 1516 O O . VAL A 1 205 ? 3.724 11.026 2.406 1.00 98.12 205 VAL A O 1
ATOM 1519 N N . ALA A 1 206 ? 2.113 10.347 3.805 1.00 98.62 206 ALA A N 1
ATOM 1520 C CA . ALA A 1 206 ? 1.002 10.862 3.022 1.00 98.62 206 ALA A CA 1
ATOM 1521 C C . ALA A 1 206 ? 1.011 12.392 2.892 1.00 98.62 206 ALA A C 1
ATOM 1523 O O . ALA A 1 206 ? 0.645 12.912 1.836 1.00 98.62 206 ALA A O 1
ATOM 1524 N N . VAL A 1 207 ? 1.477 13.115 3.916 1.00 98.69 207 VAL A N 1
ATOM 1525 C CA . VAL A 1 207 ? 1.695 14.571 3.859 1.00 98.69 207 VAL A CA 1
ATOM 1526 C C . VAL A 1 207 ? 2.763 14.910 2.819 1.00 98.69 207 VAL A C 1
ATOM 1528 O O . VAL A 1 207 ? 2.491 15.668 1.885 1.00 98.69 207 VAL A O 1
ATOM 1531 N N . GLY A 1 208 ? 3.956 14.315 2.933 1.00 98.31 208 GLY A N 1
ATOM 1532 C CA . GLY A 1 208 ? 5.052 14.553 1.989 1.00 98.31 208 GLY A CA 1
ATOM 1533 C C . GLY A 1 208 ? 4.683 14.133 0.567 1.00 98.31 208 GLY A C 1
ATOM 1534 O O . GLY A 1 208 ? 4.879 14.883 -0.386 1.00 98.31 208 GLY A O 1
ATOM 1535 N N . PHE A 1 209 ? 4.070 12.964 0.420 1.00 98.69 209 PHE A N 1
ATOM 1536 C CA . PHE A 1 209 ? 3.616 12.451 -0.863 1.00 98.69 209 PHE A CA 1
ATOM 1537 C C . PHE A 1 209 ? 2.537 13.337 -1.493 1.00 98.69 209 PHE A C 1
ATOM 1539 O O . PHE A 1 209 ? 2.619 13.625 -2.685 1.00 98.69 209 PHE A O 1
ATOM 1546 N N . SER A 1 210 ? 1.572 13.842 -0.719 1.00 98.69 210 SER A N 1
ATOM 1547 C CA . SER A 1 210 ? 0.574 14.791 -1.234 1.00 98.69 210 SER A CA 1
ATOM 1548 C C . SER A 1 210 ? 1.243 16.058 -1.754 1.00 98.69 210 SER A C 1
ATOM 1550 O O . SER A 1 210 ? 0.966 16.481 -2.874 1.00 98.69 210 SER A O 1
ATOM 1552 N N . PHE A 1 211 ? 2.187 16.615 -0.994 1.00 98.62 211 PHE A N 1
ATOM 1553 C CA . PHE A 1 211 ? 2.951 17.784 -1.419 1.00 98.62 211 PHE A CA 1
ATOM 1554 C C . PHE A 1 211 ? 3.741 17.528 -2.714 1.00 98.62 211 PHE A C 1
ATOM 1556 O O . PHE A 1 211 ? 3.620 18.289 -3.671 1.00 98.62 211 PHE A O 1
ATOM 1563 N N . PHE A 1 212 ? 4.505 16.440 -2.794 1.00 98.62 212 PHE A N 1
ATOM 1564 C CA . PHE A 1 212 ? 5.350 16.121 -3.955 1.00 98.62 212 PHE A CA 1
ATOM 1565 C C . PHE A 1 212 ? 4.601 15.497 -5.144 1.00 98.62 212 PHE A C 1
ATOM 1567 O O . PHE A 1 212 ? 5.205 15.223 -6.175 1.00 98.62 212 PHE A O 1
ATOM 1574 N N . SER A 1 213 ? 3.291 15.279 -5.040 1.00 98.06 213 SER A N 1
ATOM 1575 C CA . SER A 1 213 ? 2.439 14.929 -6.188 1.00 98.06 213 SER A CA 1
ATOM 1576 C C . SER A 1 213 ? 1.592 16.102 -6.690 1.00 98.06 213 SER A C 1
ATOM 1578 O O . SER A 1 213 ? 0.938 15.983 -7.723 1.00 98.06 213 SER A O 1
ATOM 1580 N N . HIS A 1 214 ? 1.628 17.246 -5.996 1.00 98.50 214 HIS A N 1
ATOM 1581 C CA . HIS A 1 214 ? 0.807 18.425 -6.299 1.00 98.50 214 HIS A CA 1
ATOM 1582 C C . HIS A 1 214 ? 1.598 19.743 -6.244 1.00 98.50 214 HIS A C 1
ATOM 1584 O O . HIS A 1 214 ? 1.010 20.819 -6.136 1.00 98.50 214 HIS A O 1
ATOM 1590 N N . SER A 1 215 ? 2.931 19.689 -6.304 1.00 97.94 215 SER A N 1
ATOM 1591 C CA . SER A 1 215 ? 3.788 20.876 -6.253 1.00 97.94 215 SER A CA 1
ATOM 1592 C C . SER A 1 215 ? 4.884 20.852 -7.316 1.00 97.94 215 SER A C 1
ATOM 1594 O O . SER A 1 215 ? 5.073 19.877 -8.037 1.00 97.94 215 SER A O 1
ATOM 1596 N N . ILE A 1 216 ? 5.608 21.965 -7.414 1.00 97.25 216 ILE A N 1
ATOM 1597 C CA . ILE A 1 216 ? 6.667 22.193 -8.403 1.00 97.25 216 ILE A CA 1
ATOM 1598 C C . ILE A 1 216 ? 8.049 21.684 -7.961 1.00 97.25 216 ILE A C 1
ATOM 1600 O O . ILE A 1 216 ? 9.011 21.807 -8.713 1.00 97.25 216 ILE A O 1
ATOM 1604 N N . TYR A 1 217 ? 8.180 21.166 -6.736 1.00 97.06 217 TYR A N 1
ATOM 1605 C CA . TYR A 1 217 ? 9.484 20.944 -6.093 1.00 97.06 217 TYR A CA 1
ATOM 1606 C C . TYR A 1 217 ? 10.114 19.574 -6.375 1.00 97.06 217 TYR A C 1
ATOM 1608 O O . TYR A 1 217 ? 11.220 19.305 -5.913 1.00 97.06 217 TYR A O 1
ATOM 1616 N N . GL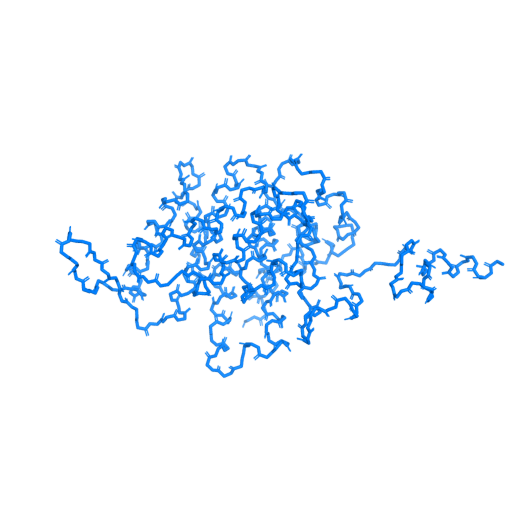Y A 1 218 ? 9.427 18.704 -7.112 1.00 96.38 218 GLY A N 1
ATOM 1617 C CA . GLY A 1 218 ? 9.879 17.352 -7.433 1.00 96.38 218 GLY A CA 1
ATOM 1618 C C . GLY A 1 218 ? 8.762 16.331 -7.255 1.00 96.38 218 GLY A C 1
ATOM 1619 O O . GLY A 1 218 ? 7.593 16.699 -7.177 1.00 96.38 218 GLY A O 1
ATOM 1620 N N . GLY A 1 219 ? 9.131 15.052 -7.173 1.00 96.00 219 GLY A N 1
ATOM 1621 C CA . GLY A 1 219 ? 8.174 13.949 -7.126 1.00 96.00 219 GLY A CA 1
ATOM 1622 C C . GLY A 1 219 ? 7.512 13.708 -8.482 1.00 96.00 219 GLY A C 1
ATOM 1623 O O . GLY A 1 219 ? 8.205 13.608 -9.494 1.00 96.00 219 GLY A O 1
ATOM 1624 N N . GLY A 1 220 ? 6.186 13.575 -8.507 1.00 96.50 220 GLY A N 1
ATOM 1625 C CA . GLY A 1 220 ? 5.437 13.267 -9.724 1.00 96.50 220 GLY A CA 1
ATOM 1626 C C . GLY A 1 220 ? 4.113 12.552 -9.469 1.00 96.50 220 GLY A C 1
ATOM 1627 O O . GLY A 1 220 ? 3.519 12.653 -8.397 1.00 96.50 220 GLY A O 1
ATOM 1628 N N . GLY A 1 221 ? 3.639 11.819 -10.478 1.00 97.69 221 GLY A N 1
ATOM 1629 C CA . GLY A 1 221 ? 2.455 10.973 -10.334 1.00 97.69 221 GLY A CA 1
ATOM 1630 C C . GLY A 1 221 ? 2.713 9.797 -9.376 1.00 97.69 221 GLY A C 1
ATOM 1631 O O . GLY A 1 221 ? 3.852 9.346 -9.260 1.00 97.69 221 GLY A O 1
ATOM 1632 N N . PRO A 1 222 ? 1.676 9.232 -8.728 1.00 98.50 222 PRO A N 1
ATOM 1633 C CA . PRO A 1 222 ? 1.821 8.143 -7.750 1.00 98.50 222 PRO A CA 1
ATOM 1634 C C . PRO A 1 222 ? 2.700 6.969 -8.216 1.00 98.50 222 PRO A C 1
ATOM 1636 O O . PRO A 1 222 ? 3.456 6.394 -7.438 1.00 98.50 222 PRO A O 1
ATOM 1639 N N . GLY A 1 223 ? 2.641 6.648 -9.509 1.00 98.06 223 GLY A N 1
ATOM 1640 C CA . GLY A 1 223 ? 3.335 5.521 -10.123 1.00 98.06 223 GLY A CA 1
ATOM 1641 C C . GLY A 1 223 ? 4.865 5.561 -10.096 1.00 98.06 223 GLY A C 1
ATOM 1642 O O . GLY A 1 223 ? 5.492 4.505 -10.220 1.00 98.06 223 GLY A O 1
ATOM 1643 N N . THR A 1 224 ? 5.468 6.744 -9.941 1.00 97.75 224 THR A N 1
ATOM 1644 C CA . THR A 1 224 ? 6.930 6.926 -9.969 1.00 97.75 224 THR A CA 1
ATOM 1645 C C . THR A 1 224 ? 7.583 6.781 -8.596 1.00 97.75 224 THR A C 1
ATOM 1647 O O . THR A 1 224 ? 8.803 6.656 -8.514 1.00 97.75 224 THR A O 1
ATOM 1650 N N . PHE A 1 225 ? 6.794 6.786 -7.520 1.00 98.69 225 PHE A N 1
ATOM 1651 C CA . PHE A 1 225 ? 7.300 6.608 -6.161 1.00 98.69 225 PHE A CA 1
ATOM 1652 C C . PHE A 1 225 ? 7.658 5.144 -5.877 1.00 98.69 225 PHE A C 1
ATOM 1654 O O . PHE A 1 225 ? 7.156 4.219 -6.521 1.00 98.69 225 PHE A O 1
ATOM 1661 N N . ASN A 1 226 ? 8.541 4.949 -4.899 1.00 98.69 226 ASN A N 1
ATOM 1662 C CA . ASN A 1 226 ? 8.981 3.652 -4.386 1.00 98.69 226 ASN A CA 1
ATOM 1663 C C . ASN A 1 226 ? 9.380 3.772 -2.902 1.00 98.69 226 ASN A C 1
ATOM 1665 O O . ASN A 1 226 ? 9.484 4.883 -2.377 1.00 98.69 226 ASN A O 1
ATOM 1669 N N . GLY A 1 227 ? 9.593 2.654 -2.210 1.00 98.38 227 GLY A N 1
ATOM 1670 C CA . GLY A 1 227 ? 9.955 2.649 -0.787 1.00 98.38 227 GLY A CA 1
ATOM 1671 C C . GLY A 1 227 ? 11.388 3.107 -0.501 1.00 98.38 227 GLY A C 1
ATOM 1672 O O . GLY A 1 227 ? 11.753 3.304 0.653 1.00 98.38 227 GLY A O 1
ATOM 1673 N N . ASN A 1 228 ? 12.207 3.298 -1.535 1.00 98.56 228 ASN A N 1
ATOM 1674 C CA . ASN A 1 228 ? 13.519 3.931 -1.445 1.00 98.56 228 ASN A CA 1
ATOM 1675 C C . ASN A 1 228 ? 13.442 5.449 -1.642 1.00 98.56 228 ASN A C 1
ATOM 1677 O O . ASN A 1 228 ? 14.241 6.177 -1.066 1.00 98.56 228 ASN A O 1
ATOM 1681 N N . HIS A 1 229 ? 12.459 5.947 -2.392 1.00 98.50 229 HIS A N 1
ATOM 1682 C CA . HIS A 1 229 ? 12.306 7.360 -2.703 1.00 98.50 229 HIS A CA 1
ATOM 1683 C C . HIS A 1 229 ? 12.158 8.183 -1.418 1.00 98.50 229 HIS A C 1
ATOM 1685 O O . HIS A 1 229 ? 11.320 7.880 -0.564 1.00 98.50 229 HIS A O 1
ATOM 1691 N N . VAL A 1 230 ? 12.937 9.264 -1.308 1.00 97.94 230 VAL A N 1
ATOM 1692 C CA . VAL A 1 230 ? 13.077 10.068 -0.080 1.00 97.94 230 VAL A CA 1
ATOM 1693 C C . VAL A 1 230 ? 11.747 10.533 0.516 1.00 97.94 230 VAL A C 1
ATOM 1695 O O . VAL A 1 230 ? 11.637 10.647 1.725 1.00 97.94 230 VAL A O 1
ATOM 1698 N N . VAL A 1 231 ? 10.729 10.744 -0.321 1.00 98.38 231 VAL A N 1
ATOM 1699 C CA . VAL A 1 231 ? 9.377 11.171 0.083 1.00 98.38 231 VAL A CA 1
ATOM 1700 C C . VAL A 1 231 ? 8.529 10.041 0.683 1.00 98.38 231 VAL A C 1
ATOM 1702 O O . VAL A 1 231 ? 7.687 10.290 1.541 1.00 98.38 231 VAL A O 1
ATOM 1705 N N . THR A 1 232 ? 8.699 8.806 0.209 1.00 98.50 232 THR A N 1
ATOM 1706 C CA . THR A 1 232 ? 7.780 7.687 0.493 1.00 98.50 232 THR A CA 1
ATOM 1707 C C . THR A 1 232 ? 8.398 6.567 1.324 1.00 98.50 232 THR A C 1
ATOM 1709 O O . THR A 1 232 ? 7.697 5.633 1.703 1.00 98.50 232 THR A O 1
ATOM 1712 N N . ARG A 1 233 ? 9.679 6.687 1.686 1.00 98.00 233 ARG A N 1
ATOM 1713 C CA . ARG A 1 233 ? 10.433 5.684 2.457 1.00 98.00 233 ARG A CA 1
ATOM 1714 C C . ARG A 1 233 ? 10.107 5.586 3.949 1.00 98.00 233 ARG A C 1
ATOM 1716 O O . ARG A 1 233 ? 10.619 4.704 4.624 1.00 98.00 233 ARG A O 1
ATOM 1723 N N . HIS A 1 234 ? 9.335 6.520 4.506 1.00 98.38 234 HIS A N 1
ATOM 1724 C CA . HIS A 1 234 ? 9.270 6.684 5.966 1.00 98.38 234 HIS A CA 1
ATOM 1725 C C . HIS A 1 234 ? 8.368 5.672 6.686 1.00 98.38 234 HIS A C 1
ATOM 1727 O O . HIS A 1 234 ? 8.580 5.423 7.871 1.00 98.38 234 HIS A O 1
ATOM 1733 N N . ALA A 1 235 ? 7.369 5.108 6.000 1.00 96.62 235 ALA A N 1
ATOM 1734 C CA . ALA A 1 235 ? 6.505 4.074 6.564 1.00 96.62 235 ALA A CA 1
ATOM 1735 C C . ALA A 1 235 ? 7.155 2.690 6.424 1.00 96.62 235 ALA A C 1
ATOM 1737 O O . ALA A 1 235 ? 7.781 2.404 5.399 1.00 96.62 235 ALA A O 1
ATOM 1738 N N . ALA A 1 236 ? 6.947 1.830 7.421 1.00 94.75 236 ALA A N 1
ATOM 1739 C CA . ALA A 1 236 ? 7.514 0.488 7.544 1.00 94.75 236 ALA A CA 1
ATOM 1740 C C . ALA A 1 236 ? 6.842 -0.530 6.600 1.00 94.75 236 ALA A C 1
ATOM 1742 O O . ALA A 1 236 ? 6.181 -1.486 7.018 1.00 94.75 236 ALA A O 1
ATOM 1743 N N . GLY A 1 237 ? 6.957 -0.273 5.300 1.00 96.31 237 GLY A N 1
ATOM 1744 C CA . GLY A 1 237 ? 6.522 -1.156 4.226 1.00 96.31 237 GLY A CA 1
ATOM 1745 C C . GLY A 1 237 ? 5.015 -1.222 3.966 1.00 96.31 237 GLY A C 1
ATOM 1746 O O . GLY A 1 237 ? 4.545 -2.175 3.349 1.00 96.31 237 GLY A O 1
ATOM 1747 N N . VAL A 1 238 ? 4.245 -0.236 4.442 1.00 98.12 238 VAL A N 1
ATOM 1748 C CA . VAL A 1 238 ? 2.766 -0.233 4.365 1.00 98.12 238 VAL A CA 1
ATOM 1749 C C . VAL A 1 238 ? 2.160 0.909 3.541 1.00 98.12 238 VAL A C 1
ATOM 1751 O O . VAL A 1 238 ? 0.965 0.894 3.240 1.00 98.12 238 VAL A O 1
ATOM 1754 N N . GLY A 1 239 ? 2.970 1.891 3.130 1.00 98.00 239 GLY A N 1
ATOM 1755 C CA . GLY A 1 239 ? 2.528 2.985 2.256 1.00 98.00 239 GLY A CA 1
ATOM 1756 C C . GLY A 1 239 ? 2.501 2.584 0.778 1.00 98.00 239 GLY A C 1
ATOM 1757 O O . GLY A 1 239 ? 1.471 2.695 0.109 1.00 98.00 239 GLY A O 1
ATOM 1758 N N . MET A 1 240 ? 3.623 2.062 0.274 1.00 98.69 240 MET A N 1
ATOM 1759 C CA . MET A 1 240 ? 3.784 1.679 -1.133 1.00 98.69 240 MET A CA 1
ATOM 1760 C C . MET A 1 240 ? 2.769 0.646 -1.650 1.00 98.69 240 MET A C 1
ATOM 1762 O O . MET A 1 240 ? 2.318 0.815 -2.787 1.00 98.69 240 MET A O 1
ATOM 1766 N N . PRO A 1 241 ? 2.336 -0.370 -0.873 1.00 98.88 241 PRO A N 1
ATOM 1767 C CA . PRO A 1 241 ? 1.285 -1.286 -1.316 1.00 98.88 241 PRO A CA 1
ATOM 1768 C C . PRO A 1 241 ? -0.007 -0.565 -1.717 1.00 98.88 241 PRO A C 1
ATOM 1770 O O . PRO A 1 241 ? -0.616 -0.901 -2.733 1.00 98.88 241 PRO A O 1
ATOM 1773 N N . CYS A 1 242 ? -0.408 0.463 -0.961 1.00 98.88 242 CYS A N 1
ATOM 1774 C CA . CYS A 1 242 ? -1.603 1.246 -1.267 1.00 98.88 242 CYS A CA 1
ATOM 1775 C C . CYS A 1 242 ? -1.417 2.064 -2.555 1.00 98.88 242 CYS A C 1
ATOM 1777 O O . CYS A 1 242 ? -2.309 2.117 -3.400 1.00 98.88 242 CYS A O 1
ATOM 1779 N N . ILE A 1 243 ? -0.231 2.653 -2.744 1.00 98.81 243 ILE A N 1
ATOM 1780 C CA . ILE A 1 243 ? 0.124 3.389 -3.967 1.00 98.81 243 ILE A CA 1
ATOM 1781 C C . ILE A 1 243 ? 0.052 2.462 -5.190 1.00 98.81 243 ILE A C 1
ATOM 1783 O O . ILE A 1 243 ? -0.542 2.830 -6.202 1.00 98.81 243 IL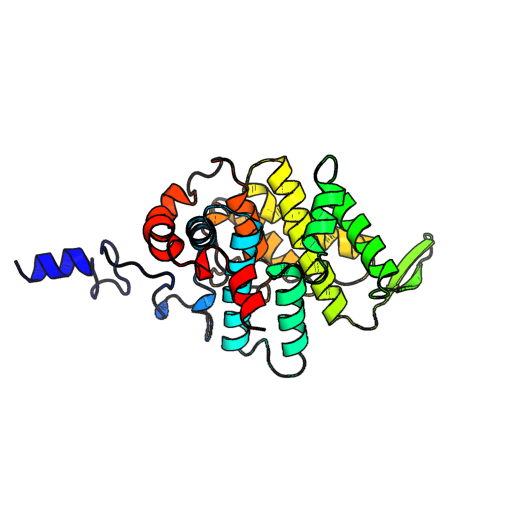E A O 1
ATOM 1787 N N . ALA A 1 244 ? 0.572 1.236 -5.088 1.00 98.88 244 ALA A N 1
ATOM 1788 C CA . ALA A 1 244 ? 0.482 0.240 -6.155 1.00 98.88 244 ALA A CA 1
ATOM 1789 C C . ALA A 1 244 ? -0.976 -0.138 -6.481 1.00 98.88 244 ALA A C 1
ATOM 1791 O O . ALA A 1 244 ? -1.346 -0.174 -7.656 1.00 98.88 244 ALA A O 1
ATOM 1792 N N . ALA A 1 245 ? -1.826 -0.348 -5.468 1.00 98.88 245 ALA A N 1
ATOM 1793 C CA . ALA A 1 245 ? -3.257 -0.589 -5.676 1.00 98.88 245 ALA A CA 1
ATOM 1794 C C . ALA A 1 245 ? -3.946 0.571 -6.409 1.00 98.88 245 ALA A C 1
ATOM 1796 O O . ALA A 1 245 ? -4.700 0.345 -7.354 1.00 98.88 245 ALA A O 1
ATOM 1797 N N . ALA A 1 246 ? -3.678 1.813 -6.005 1.00 98.88 246 ALA A N 1
ATOM 1798 C CA . ALA A 1 246 ? -4.268 2.993 -6.630 1.00 98.88 246 ALA A CA 1
ATOM 1799 C C . ALA A 1 246 ? -3.838 3.155 -8.095 1.00 98.88 246 ALA A C 1
ATOM 1801 O O . ALA A 1 246 ? -4.675 3.423 -8.954 1.00 98.88 246 ALA A O 1
ATOM 1802 N N . CYS A 1 247 ? -2.557 2.931 -8.398 1.00 98.81 247 CYS A N 1
ATOM 1803 C CA . CYS A 1 247 ? -2.041 2.953 -9.768 1.00 98.81 247 CYS A CA 1
ATOM 1804 C C . CYS A 1 247 ? -2.646 1.851 -10.650 1.00 98.81 247 CYS A C 1
ATOM 1806 O O . CYS A 1 247 ? -2.851 2.070 -11.841 1.00 98.81 247 CYS A O 1
ATOM 1808 N N . ALA A 1 248 ? -2.966 0.684 -10.086 1.00 98.81 248 ALA A N 1
ATOM 1809 C CA . ALA A 1 248 ? -3.669 -0.380 -10.803 1.00 98.81 248 ALA A CA 1
ATOM 1810 C C . ALA A 1 248 ? -5.147 -0.043 -11.083 1.00 98.81 248 ALA A C 1
ATOM 1812 O O . ALA A 1 248 ? -5.701 -0.501 -12.080 1.00 98.81 248 ALA A O 1
ATOM 1813 N N . LEU A 1 249 ? -5.783 0.761 -10.223 1.00 98.81 249 LEU A N 1
ATOM 1814 C CA . LEU A 1 249 ? -7.171 1.220 -10.378 1.00 98.81 249 LEU A CA 1
ATOM 1815 C C . LEU A 1 249 ? -7.321 2.427 -11.321 1.00 98.81 249 LEU A C 1
ATOM 1817 O O . LEU A 1 249 ? -8.451 2.802 -11.645 1.00 98.81 249 LEU A O 1
ATOM 1821 N N . ASP A 1 250 ? -6.211 3.027 -11.751 1.00 98.75 250 ASP A N 1
ATOM 1822 C CA . ASP A 1 250 ? -6.190 4.182 -12.643 1.00 98.75 250 ASP A CA 1
ATOM 1823 C C . ASP A 1 250 ? -6.624 3.820 -14.070 1.00 98.75 250 ASP A C 1
ATOM 1825 O O . ASP A 1 250 ? -6.073 2.915 -14.702 1.00 98.75 250 ASP A O 1
ATOM 1829 N N . ALA A 1 251 ? -7.587 4.570 -14.607 1.00 98.38 251 ALA A N 1
ATOM 1830 C CA . ALA A 1 251 ? -8.119 4.368 -15.954 1.00 98.38 251 ALA A CA 1
ATOM 1831 C C . ALA A 1 251 ? -7.374 5.162 -17.049 1.00 98.38 251 ALA A C 1
ATOM 1833 O O . ALA A 1 251 ? -7.928 5.388 -18.123 1.00 98.38 251 ALA A O 1
ATOM 1834 N N . GLY A 1 252 ? -6.128 5.580 -16.804 1.00 97.19 252 GLY A N 1
ATOM 1835 C CA . GLY A 1 252 ? -5.319 6.346 -17.758 1.00 97.19 252 GLY A CA 1
ATOM 1836 C C . GLY A 1 252 ? -5.369 7.853 -17.522 1.00 97.19 252 GLY A C 1
ATOM 1837 O O . GLY A 1 252 ? -5.329 8.630 -18.473 1.00 97.19 252 GLY A O 1
ATOM 1838 N N . THR A 1 253 ? -5.464 8.272 -16.260 1.00 98.31 253 THR A N 1
ATOM 1839 C CA . THR A 1 253 ? -5.458 9.695 -15.883 1.00 98.31 253 THR A CA 1
ATOM 1840 C C . THR A 1 253 ? -4.043 10.233 -15.658 1.00 98.31 253 THR A C 1
ATOM 1842 O O . THR A 1 253 ? -3.830 11.443 -15.641 1.00 98.31 253 THR A O 1
ATOM 1845 N N . GLN A 1 254 ? -3.057 9.342 -15.516 1.00 98.19 254 GLN A N 1
ATOM 1846 C CA . GLN A 1 254 ? -1.659 9.699 -15.280 1.00 98.19 254 GLN A CA 1
ATOM 1847 C C . GLN A 1 254 ? -0.854 9.824 -16.577 1.00 98.19 254 GLN A C 1
ATOM 1849 O O . GLN A 1 254 ? -0.876 8.933 -17.425 1.00 98.19 254 GLN A O 1
ATOM 1854 N N . MET A 1 255 ? -0.041 10.881 -16.683 1.00 97.25 255 MET A N 1
ATOM 1855 C CA . MET A 1 255 ? 0.938 11.027 -17.770 1.00 97.25 255 MET A CA 1
ATOM 1856 C C . MET A 1 255 ? 2.066 9.989 -17.655 1.00 97.25 255 MET A C 1
ATOM 1858 O O . MET A 1 255 ? 2.392 9.305 -18.623 1.00 97.25 255 MET A O 1
ATOM 1862 N N . PHE A 1 256 ? 2.631 9.818 -16.457 1.00 97.56 256 PHE A N 1
ATOM 1863 C CA . PHE A 1 256 ? 3.626 8.782 -16.157 1.00 97.56 256 PHE A CA 1
ATOM 1864 C C . PHE A 1 256 ? 2.937 7.483 -15.721 1.00 97.56 256 PHE A C 1
ATOM 1866 O O . PHE A 1 256 ? 3.083 7.012 -14.592 1.00 97.56 256 PHE A O 1
ATOM 1873 N N . SER A 1 257 ? 2.128 6.934 -16.626 1.00 97.81 257 SER A N 1
ATOM 1874 C CA . SER A 1 257 ? 1.357 5.709 -16.415 1.00 97.81 257 SER A CA 1
ATOM 1875 C C . SER A 1 257 ? 2.243 4.451 -16.330 1.00 97.81 257 SER A C 1
ATOM 1877 O O . SER A 1 257 ? 3.418 4.472 -16.736 1.00 97.81 257 SER A O 1
ATOM 1879 N N . PRO A 1 258 ? 1.689 3.323 -15.844 1.00 97.94 258 PRO A N 1
ATOM 1880 C CA . PRO A 1 258 ? 2.349 2.022 -15.915 1.00 97.94 258 PRO A CA 1
ATOM 1881 C C . PRO A 1 258 ? 2.818 1.663 -17.332 1.00 97.94 258 PRO A C 1
ATOM 1883 O O . PRO A 1 258 ? 3.957 1.232 -17.509 1.00 97.94 258 PRO A O 1
ATOM 1886 N N . GLU A 1 259 ? 2.004 1.921 -18.357 1.00 97.31 259 GLU A N 1
ATOM 1887 C CA . GLU A 1 259 ? 2.371 1.699 -19.759 1.00 97.31 259 GLU A CA 1
ATOM 1888 C C . GLU A 1 259 ? 3.575 2.534 -20.197 1.00 97.31 259 GLU A C 1
ATOM 1890 O O . GLU A 1 259 ? 4.467 2.025 -20.873 1.00 97.31 259 GLU A O 1
ATOM 1895 N N . ASN A 1 260 ? 3.622 3.806 -19.807 1.00 97.12 260 ASN A N 1
ATOM 1896 C CA . ASN A 1 260 ? 4.661 4.722 -20.277 1.00 97.12 260 ASN A CA 1
ATOM 1897 C C . ASN A 1 260 ? 6.008 4.492 -19.589 1.00 97.12 260 ASN A C 1
ATOM 1899 O O . ASN A 1 260 ? 7.052 4.781 -20.162 1.00 97.12 260 ASN A O 1
ATOM 1903 N N . THR A 1 261 ? 5.995 3.978 -18.361 1.00 97.56 261 THR A N 1
ATOM 1904 C CA . THR A 1 261 ? 7.206 3.860 -17.532 1.00 97.56 261 THR A CA 1
ATOM 1905 C C . THR A 1 261 ? 7.682 2.425 -17.349 1.00 97.56 261 THR A C 1
ATOM 1907 O O . THR A 1 261 ? 8.835 2.206 -16.994 1.00 97.56 261 THR A O 1
ATOM 1910 N N . SER A 1 262 ? 6.795 1.443 -17.527 1.00 98.06 262 SER A N 1
ATOM 1911 C CA . SER A 1 262 ? 7.013 0.088 -17.010 1.00 98.06 262 SER A CA 1
ATOM 1912 C C . SER A 1 262 ? 6.550 -1.028 -17.946 1.00 98.06 262 SER A C 1
ATOM 1914 O O . SER A 1 262 ? 6.511 -2.187 -17.533 1.00 98.06 262 SER A O 1
ATOM 1916 N N . LYS A 1 263 ? 6.216 -0.726 -19.209 1.00 97.19 263 LYS A N 1
ATOM 1917 C CA . LYS A 1 263 ? 5.700 -1.719 -20.168 1.00 97.19 263 LYS A CA 1
ATOM 1918 C C . LYS A 1 263 ? 6.563 -2.980 -20.265 1.00 97.19 263 LYS A C 1
ATOM 1920 O O . LYS A 1 263 ? 6.032 -4.085 -20.192 1.00 97.19 263 LYS A O 1
ATOM 1925 N N . VAL A 1 264 ? 7.885 -2.812 -20.350 1.00 97.31 264 VAL A N 1
ATOM 1926 C CA . VAL A 1 264 ? 8.840 -3.928 -20.457 1.00 97.31 264 VAL A CA 1
ATOM 1927 C C . VAL A 1 264 ? 8.694 -4.938 -19.315 1.00 97.31 264 VAL A C 1
ATOM 1929 O O . VAL A 1 264 ? 8.837 -6.135 -19.549 1.00 97.31 264 VAL A O 1
ATOM 1932 N N . TYR A 1 265 ? 8.331 -4.496 -18.105 1.00 98.06 265 TYR A N 1
ATOM 1933 C CA . TYR A 1 265 ? 8.148 -5.385 -16.957 1.00 98.06 265 TYR A CA 1
ATOM 1934 C C . TYR A 1 265 ? 6.888 -6.242 -17.077 1.00 98.06 265 TYR A C 1
ATOM 1936 O O . TYR A 1 265 ? 6.903 -7.397 -16.666 1.00 98.06 265 TYR A O 1
ATOM 1944 N N . GLY A 1 266 ? 5.819 -5.723 -17.685 1.00 97.38 266 GLY A N 1
ATOM 1945 C CA . GLY A 1 266 ? 4.631 -6.521 -18.002 1.00 97.38 266 GLY A CA 1
ATOM 1946 C C . GLY A 1 266 ? 4.884 -7.529 -19.127 1.00 97.38 266 GLY A C 1
ATOM 1947 O O . GLY A 1 266 ? 4.410 -8.665 -19.067 1.00 97.38 266 GLY A O 1
ATOM 1948 N N . ASP A 1 267 ? 5.679 -7.140 -20.127 1.00 97.38 267 ASP A N 1
ATOM 1949 C CA . ASP A 1 267 ? 6.013 -7.996 -21.273 1.00 97.38 267 ASP A CA 1
ATOM 1950 C C . ASP A 1 267 ? 6.982 -9.135 -20.903 1.00 97.38 267 ASP A C 1
ATOM 1952 O O . ASP A 1 267 ? 6.959 -10.186 -21.546 1.00 97.38 267 ASP A O 1
ATOM 1956 N N . THR A 1 268 ? 7.787 -8.952 -19.851 1.00 96.88 268 THR A N 1
ATOM 1957 C CA . THR A 1 268 ? 8.806 -9.909 -19.386 1.00 96.88 268 THR A CA 1
ATOM 1958 C C . THR A 1 268 ? 8.431 -10.551 -18.046 1.00 96.88 268 THR A C 1
ATOM 1960 O O . THR A 1 268 ? 7.914 -11.666 -18.019 1.00 96.88 268 THR A O 1
ATOM 1963 N N . PHE A 1 269 ? 8.639 -9.854 -16.929 1.00 97.50 269 PHE A N 1
ATOM 1964 C CA . PHE A 1 269 ? 8.401 -10.364 -15.573 1.00 97.50 269 PHE A CA 1
ATOM 1965 C C . PHE A 1 269 ? 6.926 -10.676 -15.296 1.00 97.50 269 PHE A C 1
ATOM 1967 O O . PHE A 1 269 ? 6.630 -11.607 -14.555 1.00 97.50 269 PHE A O 1
ATOM 1974 N N . GLY A 1 270 ? 5.992 -9.986 -15.954 1.00 96.12 270 GLY A N 1
ATOM 1975 C CA . GLY A 1 270 ? 4.560 -10.294 -15.886 1.00 96.12 270 GLY A CA 1
ATOM 1976 C C . GLY A 1 270 ? 4.166 -11.642 -16.504 1.00 96.12 270 GLY A C 1
ATOM 1977 O O . GLY A 1 270 ? 3.011 -12.053 -16.394 1.00 96.12 270 GLY A O 1
ATOM 1978 N N . LYS A 1 271 ? 5.100 -12.349 -17.157 1.00 97.12 271 LYS A N 1
ATOM 1979 C CA . LYS A 1 271 ? 4.917 -13.739 -17.613 1.00 97.12 271 LYS A CA 1
ATOM 1980 C C . LYS A 1 271 ? 5.266 -14.772 -16.540 1.00 97.12 271 LYS A C 1
ATOM 1982 O O . LYS A 1 271 ? 4.959 -15.946 -16.728 1.00 97.12 271 LYS A O 1
ATOM 1987 N N . ILE A 1 272 ? 5.892 -14.353 -15.440 1.00 98.06 272 ILE A N 1
ATOM 1988 C CA . ILE A 1 272 ? 6.251 -15.214 -14.313 1.00 98.06 272 ILE A CA 1
ATOM 1989 C C . ILE A 1 272 ? 5.032 -15.314 -13.386 1.00 98.06 272 ILE A C 1
ATOM 1991 O O . ILE A 1 272 ? 4.515 -14.293 -12.926 1.00 98.06 272 ILE A O 1
ATOM 1995 N N . GLU A 1 273 ? 4.539 -16.528 -13.129 1.00 97.00 273 GLU A N 1
ATOM 1996 C CA . GLU A 1 273 ? 3.264 -16.726 -12.423 1.00 97.00 273 GLU A CA 1
ATOM 1997 C C . GLU A 1 273 ? 3.302 -16.164 -10.998 1.00 97.00 273 GLU A C 1
ATOM 1999 O O . GLU A 1 273 ? 2.342 -15.530 -10.562 1.00 97.00 273 GLU A O 1
ATOM 2004 N N . GLU A 1 274 ? 4.419 -16.328 -10.297 1.00 97.88 274 GLU A N 1
ATOM 2005 C CA . GLU A 1 274 ? 4.624 -15.854 -8.930 1.00 97.88 274 GLU A CA 1
ATOM 2006 C C . GLU A 1 274 ? 4.585 -14.325 -8.835 1.00 97.88 274 GLU A C 1
ATOM 2008 O O . GLU A 1 274 ? 4.100 -13.784 -7.844 1.00 97.88 274 GLU A O 1
ATOM 2013 N N . PHE A 1 275 ? 5.023 -13.622 -9.883 1.00 97.81 275 PHE A N 1
ATOM 2014 C CA . PHE A 1 275 ? 4.918 -12.164 -9.966 1.00 97.81 275 PHE A CA 1
ATOM 2015 C C . PHE A 1 275 ? 3.508 -11.719 -10.349 1.00 97.81 275 PHE A C 1
ATOM 2017 O O . PHE A 1 275 ? 3.022 -10.720 -9.828 1.00 97.81 275 PHE A O 1
ATOM 2024 N N . ALA A 1 276 ? 2.828 -12.453 -11.232 1.00 98.00 276 ALA A N 1
ATOM 2025 C CA . ALA A 1 276 ? 1.466 -12.126 -11.645 1.00 98.00 276 ALA A CA 1
ATOM 2026 C C . ALA A 1 276 ? 0.419 -12.426 -10.553 1.00 98.00 276 ALA A C 1
ATOM 2028 O O . ALA A 1 276 ? -0.624 -11.768 -10.482 1.00 98.00 276 ALA A O 1
ATOM 2029 N N . LYS A 1 277 ? 0.677 -13.440 -9.719 1.00 98.19 277 LYS A N 1
ATOM 2030 C CA . LYS A 1 277 ? -0.235 -13.981 -8.698 1.00 98.19 277 LYS A CA 1
ATOM 2031 C C . LYS A 1 277 ? 0.483 -14.221 -7.355 1.00 98.19 277 LYS A C 1
ATOM 2033 O O . LYS A 1 277 ? 0.464 -15.345 -6.839 1.00 98.19 277 LYS A O 1
ATOM 2038 N N . PRO A 1 278 ? 1.093 -13.183 -6.755 1.00 98.19 278 PRO A N 1
ATOM 2039 C CA . PRO A 1 278 ? 1.875 -13.303 -5.523 1.00 98.19 278 PRO A CA 1
ATOM 2040 C C . PRO A 1 278 ? 1.069 -13.844 -4.342 1.00 98.19 278 PRO A C 1
ATOM 2042 O O . PRO A 1 278 ? 1.599 -14.645 -3.580 1.00 98.19 278 PRO A O 1
ATOM 2045 N N . ILE A 1 279 ? -0.213 -13.483 -4.195 1.00 98.06 279 ILE A N 1
ATOM 2046 C CA . ILE A 1 279 ? -1.035 -13.979 -3.074 1.00 98.06 279 ILE A CA 1
ATOM 2047 C C . ILE A 1 279 ? -1.119 -15.509 -3.119 1.00 98.06 279 ILE A C 1
ATOM 2049 O O . ILE A 1 279 ? -0.950 -16.179 -2.104 1.00 98.06 279 ILE A O 1
ATOM 2053 N N . GLN A 1 280 ? -1.349 -16.075 -4.307 1.00 98.12 280 GLN A N 1
ATOM 2054 C CA . GLN A 1 280 ? -1.432 -17.520 -4.504 1.00 98.12 280 GLN A CA 1
ATOM 2055 C C . GLN A 1 280 ? -0.072 -18.193 -4.324 1.00 98.12 280 GLN A C 1
ATOM 2057 O O . GLN A 1 280 ? -0.021 -19.288 -3.771 1.00 98.12 280 GLN A O 1
ATOM 2062 N N . ALA A 1 281 ? 1.010 -17.567 -4.793 1.00 97.56 281 ALA A N 1
ATOM 2063 C CA . ALA A 1 281 ? 2.359 -18.097 -4.623 1.00 97.56 281 ALA A CA 1
ATOM 2064 C C . ALA A 1 281 ? 2.744 -18.175 -3.138 1.00 97.56 281 ALA A C 1
ATOM 2066 O O . ALA A 1 281 ? 3.158 -19.233 -2.672 1.00 97.56 281 ALA A O 1
ATOM 2067 N N . VAL A 1 282 ? 2.516 -17.097 -2.381 1.00 97.44 282 VAL A N 1
ATOM 2068 C CA . VAL A 1 282 ? 2.788 -17.054 -0.938 1.00 97.44 282 VAL A CA 1
ATOM 2069 C C . VAL A 1 282 ? 1.907 -18.049 -0.187 1.00 97.44 282 VAL A C 1
ATOM 2071 O O . VAL A 1 282 ? 2.425 -18.831 0.599 1.00 97.44 282 VAL A O 1
ATOM 2074 N N . ALA A 1 283 ? 0.601 -18.096 -0.467 1.00 95.69 283 ALA A N 1
ATOM 2075 C CA . ALA A 1 283 ? -0.312 -19.015 0.218 1.00 95.69 283 ALA A CA 1
ATOM 2076 C C . ALA A 1 283 ? 0.007 -20.502 -0.023 1.00 95.69 283 ALA A C 1
ATOM 2078 O O . ALA A 1 283 ? -0.293 -21.321 0.833 1.00 95.69 283 ALA A O 1
ATOM 2079 N N . LYS A 1 284 ? 0.597 -20.863 -1.172 1.00 94.75 284 LYS A N 1
ATOM 2080 C CA . LYS A 1 284 ? 1.070 -22.234 -1.444 1.00 94.75 284 LYS A CA 1
ATOM 2081 C C . LYS A 1 284 ? 2.398 -22.565 -0.756 1.00 94.75 284 LYS A C 1
ATOM 2083 O O . LYS A 1 284 ? 2.737 -23.739 -0.657 1.00 94.75 284 LYS A O 1
ATOM 2088 N N . GLY A 1 285 ? 3.171 -21.548 -0.380 1.00 88.19 285 GLY A N 1
ATOM 2089 C CA . GLY A 1 285 ? 4.466 -21.702 0.284 1.00 88.19 285 GLY A CA 1
ATOM 2090 C C . GLY A 1 285 ? 4.383 -21.828 1.808 1.00 88.19 285 GLY A C 1
ATOM 2091 O O . GLY A 1 285 ? 5.419 -22.049 2.432 1.00 88.19 285 GLY A O 1
ATOM 2092 N N . VAL A 1 286 ? 3.188 -21.673 2.387 1.00 71.06 286 VAL A N 1
ATOM 2093 C CA . VAL A 1 286 ? 2.876 -21.830 3.820 1.00 71.06 286 VAL A CA 1
ATOM 2094 C C . VAL A 1 286 ? 2.193 -23.173 4.044 1.00 71.06 286 VAL A C 1
ATOM 2096 O O . VAL A 1 286 ? 2.549 -23.842 5.037 1.00 71.06 286 VAL A O 1
#